Protein AF-R7SVZ1-F1 (afdb_monomer_lite)

pLDDT: mean 86.91, std 13.5, range [43.06, 98.81]

Structure (mmCIF, N/CA/C/O backbone):
data_AF-R7SVZ1-F1
#
_entry.id   AF-R7SVZ1-F1
#
loop_
_atom_site.group_PDB
_atom_site.id
_atom_site.type_symbol
_atom_site.label_atom_id
_atom_site.label_alt_id
_atom_site.label_comp_id
_atom_site.label_asym_id
_atom_site.label_entity_id
_atom_site.label_seq_id
_atom_site.pdbx_PDB_ins_code
_atom_site.Cartn_x
_atom_site.Cartn_y
_atom_site.Cartn_z
_atom_site.occupancy
_atom_site.B_iso_or_equiv
_atom_site.auth_seq_id
_atom_site.auth_comp_id
_atom_site.auth_asym_id
_atom_site.auth_atom_id
_atom_site.pdbx_PDB_model_num
ATOM 1 N N . VAL A 1 1 ? -20.308 15.550 9.840 1.00 50.22 1 VAL A N 1
ATOM 2 C CA . VAL A 1 1 ? -19.268 16.291 9.085 1.00 50.22 1 VAL A CA 1
ATOM 3 C C . VAL A 1 1 ? -18.177 16.689 10.065 1.00 50.22 1 VAL A C 1
ATOM 5 O O . VAL A 1 1 ? -18.469 17.420 11.000 1.00 50.22 1 VAL A O 1
ATOM 8 N N . PHE A 1 2 ? -16.966 16.148 9.921 1.00 55.50 2 PHE A N 1
ATOM 9 C CA . PHE A 1 2 ? -15.823 16.486 10.778 1.00 55.50 2 PHE A CA 1
ATOM 10 C C . PHE A 1 2 ? -15.119 17.732 10.222 1.00 55.50 2 PHE A C 1
ATOM 12 O O . PHE A 1 2 ? -14.753 17.750 9.048 1.00 55.50 2 PHE A O 1
ATOM 19 N N . CYS A 1 3 ? -14.945 18.773 11.042 1.00 63.19 3 CYS A N 1
ATOM 20 C CA . CYS A 1 3 ? -14.200 19.978 10.673 1.00 63.19 3 CYS A CA 1
ATOM 21 C C . CYS A 1 3 ? -13.030 20.181 11.651 1.00 63.19 3 CYS A C 1
ATOM 23 O O . CYS A 1 3 ? -13.268 20.622 12.776 1.00 63.19 3 CYS A O 1
ATOM 25 N N . PRO A 1 4 ? -11.774 19.927 11.237 1.00 58.62 4 PRO A N 1
ATOM 26 C CA . PRO A 1 4 ? -10.609 20.036 12.119 1.00 58.62 4 PRO A CA 1
ATOM 27 C C . PRO A 1 4 ? -10.432 21.421 12.759 1.00 58.62 4 PRO A C 1
ATOM 29 O O . PRO A 1 4 ? -9.907 21.531 13.858 1.00 58.62 4 PRO A O 1
ATOM 32 N N . ARG A 1 5 ? -10.886 22.488 12.084 1.00 57.91 5 ARG A N 1
ATOM 33 C CA . ARG A 1 5 ? -10.781 23.877 12.569 1.00 57.91 5 ARG A CA 1
ATOM 34 C C . ARG A 1 5 ? -11.714 24.206 13.730 1.00 57.91 5 ARG A C 1
ATOM 36 O O . ARG A 1 5 ? -11.444 25.150 14.458 1.00 57.91 5 ARG A O 1
ATOM 43 N N . HIS A 1 6 ? -12.808 23.463 13.863 1.00 57.25 6 HIS A N 1
ATOM 44 C CA . HIS A 1 6 ? -13.852 23.721 14.854 1.00 57.25 6 HIS A CA 1
ATOM 45 C C . HIS A 1 6 ? -13.991 22.567 15.843 1.00 57.25 6 HIS A C 1
ATOM 47 O O . HIS A 1 6 ? -14.956 22.550 16.597 1.00 57.25 6 HIS A O 1
ATOM 53 N N . PHE A 1 7 ? -13.077 21.592 15.818 1.00 54.09 7 PHE A N 1
ATOM 54 C CA . PHE A 1 7 ? -13.132 20.439 16.704 1.00 54.09 7 PHE A CA 1
ATOM 55 C C . PHE A 1 7 ? -12.613 20.849 18.089 1.00 54.09 7 PHE A C 1
ATOM 57 O O . PHE A 1 7 ? -11.413 21.101 18.229 1.00 54.09 7 PHE A O 1
ATOM 64 N N . PRO A 1 8 ? -13.471 20.952 19.119 1.00 51.59 8 PRO A N 1
ATOM 65 C CA . PRO A 1 8 ? -12.999 21.174 20.475 1.00 51.59 8 PRO A CA 1
ATOM 66 C C . PRO A 1 8 ? -12.216 19.935 20.907 1.00 51.59 8 PRO A C 1
ATOM 68 O O . PRO A 1 8 ? -12.667 18.812 20.680 1.00 51.59 8 PRO A O 1
ATOM 71 N N . ALA A 1 9 ? -11.083 20.118 21.586 1.00 49.00 9 ALA A N 1
ATOM 72 C CA . ALA A 1 9 ? -10.321 19.007 22.166 1.00 49.00 9 ALA A CA 1
ATOM 73 C C . ALA A 1 9 ? -11.158 18.134 23.135 1.00 49.00 9 ALA A C 1
ATOM 75 O O . ALA A 1 9 ? -10.771 17.014 23.444 1.00 49.00 9 ALA A O 1
ATOM 76 N N . THR A 1 10 ? -12.312 18.637 23.583 1.00 46.38 10 THR A N 1
ATOM 77 C CA . THR A 1 10 ? -13.240 18.033 24.547 1.00 46.38 10 THR A CA 1
ATOM 78 C C . THR A 1 10 ? -14.506 17.410 23.949 1.00 46.38 10 THR A C 1
ATOM 80 O O . THR A 1 10 ? -15.294 16.838 24.697 1.00 46.38 10 THR A O 1
ATOM 83 N N . ALA A 1 11 ? -14.760 17.494 22.639 1.00 52.97 11 ALA A N 1
ATOM 84 C CA . ALA A 1 11 ? -16.052 17.063 22.094 1.00 52.97 11 ALA A CA 1
ATOM 85 C C . ALA A 1 11 ? -16.027 15.643 21.526 1.00 52.97 11 ALA A C 1
ATOM 87 O O . ALA A 1 11 ? -16.103 15.480 20.315 1.00 52.97 11 ALA A O 1
ATOM 88 N N . LEU A 1 12 ? -15.994 14.637 22.400 1.00 54.16 12 LEU A N 1
ATOM 89 C CA . LEU A 1 12 ? -16.644 13.341 22.176 1.00 54.16 12 LEU A CA 1
ATOM 90 C C . LEU A 1 12 ? -17.012 12.757 23.550 1.00 54.16 12 LEU A C 1
ATOM 92 O O . LEU A 1 12 ? -16.179 12.135 24.196 1.00 54.16 12 LEU A O 1
ATOM 96 N N . LEU A 1 13 ? -18.251 12.981 24.002 1.00 50.78 13 LEU A N 1
ATOM 97 C CA . LEU A 1 13 ? -18.872 12.197 25.076 1.00 50.78 13 LEU A CA 1
ATOM 98 C C . LEU A 1 13 ? -19.511 10.955 24.430 1.00 50.78 13 LEU A C 1
ATOM 100 O O . LEU A 1 13 ? -20.475 11.120 23.674 1.00 50.78 13 LEU A O 1
ATOM 104 N N . PRO A 1 14 ? -19.005 9.731 24.661 1.00 51.75 14 PRO A N 1
ATOM 105 C CA . PRO A 1 14 ? -19.528 8.535 24.025 1.00 51.75 14 PRO A CA 1
ATOM 106 C C . PRO A 1 14 ? -20.333 7.713 25.036 1.00 51.75 14 PRO A C 1
ATOM 108 O O . PRO A 1 14 ? -19.795 6.799 25.644 1.00 51.75 14 PRO A O 1
ATOM 111 N N . GLU A 1 15 ? -21.623 8.008 25.209 1.00 52.97 15 GLU A N 1
ATOM 112 C CA . GLU A 1 15 ? -22.508 7.100 25.970 1.00 52.97 15 GLU A CA 1
ATOM 113 C C . GLU A 1 15 ? -23.778 6.665 25.221 1.00 52.97 15 GLU A C 1
ATOM 115 O O . GLU A 1 15 ? -24.458 5.754 25.674 1.00 52.97 15 GLU A O 1
ATOM 120 N N . MET A 1 16 ? -24.093 7.221 24.042 1.00 51.56 16 MET A N 1
ATOM 121 C CA . MET A 1 16 ? -25.395 6.972 23.383 1.00 51.56 16 MET A CA 1
ATOM 122 C C . MET A 1 16 ? -25.338 6.664 21.878 1.00 51.56 16 MET A C 1
ATOM 124 O O . MET A 1 16 ? -26.381 6.579 21.232 1.00 51.56 16 MET A O 1
ATOM 128 N N . LEU A 1 17 ? -24.150 6.500 21.287 1.00 58.22 17 LEU A N 1
ATOM 129 C CA . LEU A 1 17 ? -24.011 6.229 19.852 1.00 58.22 17 LEU A CA 1
ATOM 130 C C . LEU A 1 17 ? -23.450 4.825 19.602 1.00 58.22 17 LEU A C 1
ATOM 132 O O . LEU A 1 17 ? -22.557 4.394 20.336 1.00 58.22 17 LEU A O 1
ATOM 136 N N . PRO A 1 18 ? -23.928 4.111 18.561 1.00 70.06 18 PRO A N 1
ATOM 137 C CA . PRO A 1 18 ? -23.301 2.868 18.143 1.00 70.06 18 PRO A CA 1
ATOM 138 C C . PRO A 1 18 ? -21.823 3.120 17.799 1.00 70.06 18 PRO A C 1
ATOM 140 O O . PRO A 1 18 ? -21.483 4.195 17.292 1.00 70.06 18 PRO A O 1
ATOM 143 N N . PRO A 1 19 ? -20.938 2.145 18.067 1.00 82.75 19 PRO A N 1
ATOM 144 C CA . PRO A 1 19 ? -19.506 2.312 17.872 1.00 82.75 19 PRO A CA 1
ATOM 145 C C . PRO A 1 19 ? -19.191 2.641 16.409 1.00 82.75 19 PRO A C 1
ATOM 147 O O . PRO A 1 19 ? -19.683 1.982 15.491 1.00 82.75 19 PRO A O 1
ATOM 150 N N . LEU A 1 20 ? -18.369 3.667 16.180 1.00 88.81 20 LEU A N 1
ATOM 151 C CA . LEU A 1 20 ? -18.029 4.112 14.832 1.00 88.81 20 LEU A CA 1
ATOM 152 C C . LEU A 1 20 ? -17.119 3.082 14.147 1.00 88.81 20 LEU A C 1
ATOM 154 O O . LEU A 1 20 ? -15.960 2.916 14.515 1.00 88.81 20 LEU A O 1
ATOM 158 N N . THR A 1 21 ? -17.628 2.419 13.111 1.00 93.31 21 THR A N 1
ATOM 159 C CA . THR A 1 21 ? -16.897 1.360 12.392 1.00 93.31 21 THR A CA 1
ATOM 160 C C . THR A 1 21 ? -16.148 1.853 11.156 1.00 93.31 21 THR A C 1
ATOM 162 O O . THR A 1 21 ? -15.271 1.151 10.655 1.00 93.31 21 THR A O 1
ATOM 165 N N . SER A 1 22 ? -16.442 3.058 10.664 1.00 94.50 22 SER A N 1
ATOM 166 C CA . SER A 1 22 ? -15.789 3.632 9.486 1.00 94.50 22 SER A CA 1
ATOM 167 C C . SER A 1 22 ? -15.480 5.110 9.673 1.00 94.50 22 SER A C 1
ATOM 169 O O . SER A 1 22 ? -16.327 5.883 10.122 1.00 94.50 22 SER A O 1
ATOM 171 N N . PHE A 1 23 ? -14.270 5.510 9.294 1.00 93.81 23 PHE A N 1
ATOM 172 C CA . PHE A 1 23 ? -13.821 6.892 9.327 1.00 93.81 23 PHE A CA 1
ATOM 173 C C . PHE A 1 23 ? -12.980 7.178 8.088 1.00 93.81 23 PHE A C 1
ATOM 175 O O . PHE A 1 23 ? -11.944 6.558 7.849 1.00 93.81 23 PHE A O 1
ATOM 182 N N . SER A 1 24 ? -13.434 8.141 7.290 1.00 93.25 24 SER A N 1
ATOM 183 C CA . SER A 1 24 ? -12.733 8.591 6.093 1.00 93.25 24 SER A CA 1
ATOM 184 C C . SER A 1 24 ? -12.540 10.091 6.161 1.00 93.25 24 SER A C 1
ATOM 186 O O . SER A 1 24 ? -13.495 10.863 6.077 1.00 93.25 24 SER A O 1
ATOM 188 N N . TYR A 1 25 ? -11.284 10.493 6.242 1.00 90.88 25 TYR A N 1
ATOM 189 C CA . TYR A 1 25 ? -10.865 11.869 6.106 1.00 90.88 25 TYR A CA 1
ATOM 190 C C . TYR A 1 25 ? -10.004 11.974 4.849 1.00 90.88 25 TYR A C 1
ATOM 192 O O . TYR A 1 25 ? -9.020 11.258 4.688 1.00 90.88 25 TYR A O 1
ATOM 200 N N . ARG A 1 26 ? -10.418 12.818 3.903 1.00 85.31 26 ARG A N 1
ATOM 201 C CA . ARG A 1 26 ? -9.745 12.978 2.611 1.00 85.31 26 ARG A CA 1
ATOM 202 C C . ARG A 1 26 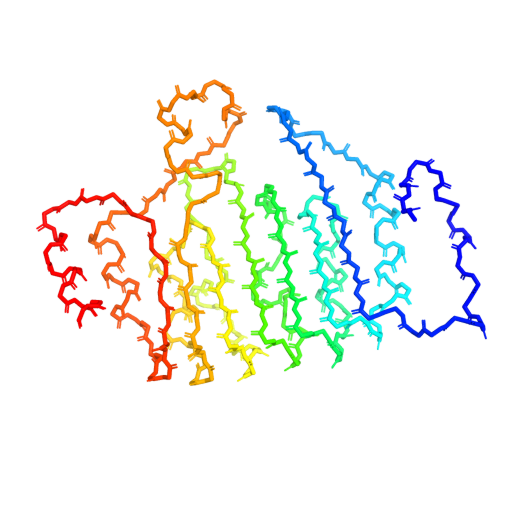? -9.440 14.446 2.401 1.00 85.31 26 ARG A C 1
ATOM 204 O O . ARG A 1 26 ? -10.334 15.285 2.475 1.00 85.31 26 ARG A O 1
ATOM 211 N N . LEU A 1 27 ? -8.180 14.739 2.116 1.00 75.81 27 LEU A N 1
ATOM 212 C CA . LEU A 1 27 ? -7.754 16.059 1.687 1.00 75.81 27 LEU A CA 1
ATOM 213 C C . LEU A 1 27 ? -7.633 16.056 0.170 1.00 75.81 27 LEU A C 1
ATOM 215 O O . LEU A 1 27 ? -6.831 15.317 -0.395 1.00 75.81 27 LEU A O 1
ATOM 219 N N . PHE A 1 28 ? -8.395 16.922 -0.486 1.00 61.06 28 PHE A N 1
ATOM 220 C CA . PHE A 1 28 ? -8.149 17.259 -1.881 1.00 61.06 28 PHE A CA 1
ATOM 221 C C . PHE A 1 28 ? -6.990 18.255 -1.927 1.00 61.06 28 PHE A C 1
ATOM 223 O O . PHE A 1 28 ? -7.193 19.468 -1.897 1.00 61.06 28 PHE A O 1
ATOM 230 N N . THR A 1 29 ? -5.750 17.769 -1.935 1.00 53.53 29 THR A N 1
ATOM 231 C CA . THR A 1 29 ? -4.603 18.659 -2.127 1.00 53.53 29 THR A CA 1
ATOM 232 C C . THR A 1 29 ? -4.373 18.863 -3.621 1.00 53.53 29 THR A C 1
ATOM 234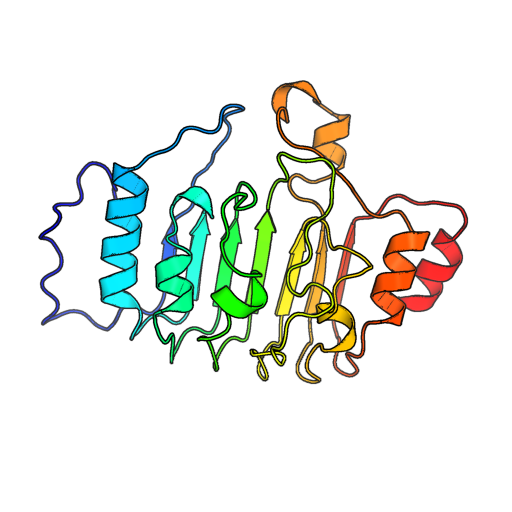 O O . THR A 1 29 ? -3.573 18.167 -4.229 1.00 53.53 29 THR A O 1
ATOM 237 N N . THR A 1 30 ? -5.036 19.857 -4.212 1.00 43.06 30 THR A N 1
ATOM 238 C CA . THR A 1 30 ? -4.687 20.411 -5.540 1.00 43.06 30 THR A CA 1
ATOM 239 C C . THR A 1 30 ? -3.437 21.299 -5.496 1.00 43.06 30 THR A C 1
ATOM 241 O O . THR A 1 30 ? -3.173 22.062 -6.419 1.00 43.06 30 THR A O 1
ATOM 244 N N . ARG A 1 31 ? -2.699 21.297 -4.378 1.00 51.12 31 ARG A N 1
ATOM 245 C CA . ARG A 1 31 ? -1.711 22.329 -4.065 1.00 51.12 31 ARG A CA 1
ATOM 246 C C . ARG A 1 31 ? -0.302 21.765 -4.105 1.00 51.12 31 ARG A C 1
ATOM 248 O O . ARG A 1 31 ? 0.025 20.854 -3.351 1.00 51.12 31 ARG A O 1
ATOM 255 N N . SER A 1 32 ? 0.532 22.419 -4.904 1.00 44.69 32 SER A N 1
ATOM 256 C CA . SER A 1 32 ? 1.948 22.124 -5.156 1.00 44.69 32 SER A CA 1
ATOM 257 C C . SER A 1 32 ? 2.851 22.271 -3.924 1.00 44.69 32 SER A C 1
ATOM 259 O O . SER A 1 32 ? 4.025 21.936 -3.981 1.00 44.69 32 SER A O 1
ATOM 261 N N . HIS A 1 33 ? 2.340 22.794 -2.800 1.00 50.50 33 HIS A N 1
ATOM 262 C CA . HIS A 1 33 ? 3.151 23.064 -1.614 1.00 50.50 33 HIS A CA 1
ATOM 263 C C . HIS A 1 33 ? 2.726 22.231 -0.398 1.00 50.50 33 HIS A C 1
ATOM 265 O O . HIS A 1 33 ? 1.574 22.321 0.045 1.00 50.50 33 HIS A O 1
ATOM 271 N N . PRO A 1 34 ? 3.661 21.476 0.203 1.00 53.44 34 PRO A N 1
ATOM 272 C CA . PRO A 1 34 ? 3.417 20.701 1.406 1.00 53.44 34 PRO A CA 1
ATOM 273 C C . PRO A 1 34 ? 3.257 21.631 2.619 1.00 53.44 34 PRO A C 1
ATOM 275 O O . PRO A 1 34 ? 4.226 21.939 3.301 1.00 53.44 34 PRO A O 1
ATOM 278 N N . ARG A 1 35 ? 2.035 22.080 2.924 1.00 60.91 35 ARG A N 1
ATOM 279 C CA . ARG A 1 35 ? 1.769 22.733 4.215 1.00 60.91 35 ARG A CA 1
ATOM 280 C C . ARG A 1 35 ? 1.619 21.678 5.308 1.00 60.91 35 ARG A C 1
ATOM 282 O O . ARG A 1 35 ? 0.929 20.678 5.121 1.00 60.91 35 ARG A O 1
ATOM 289 N N . SER A 1 36 ? 2.281 21.914 6.436 1.00 62.84 36 SER A N 1
ATOM 290 C CA . SER A 1 36 ? 2.008 21.211 7.687 1.00 62.84 36 SER A CA 1
ATOM 291 C C . SER A 1 36 ? 0.786 21.856 8.338 1.00 62.84 36 SER A C 1
ATOM 293 O O . SER A 1 36 ? 0.722 23.083 8.441 1.00 62.84 36 SER A O 1
ATOM 295 N N . TYR A 1 37 ? -0.181 21.047 8.768 1.00 74.44 37 TYR A N 1
ATOM 296 C CA . TYR A 1 37 ? -1.361 21.506 9.500 1.00 74.44 37 TYR A CA 1
ATOM 297 C C . TYR A 1 37 ? -1.383 20.850 10.888 1.00 74.44 37 TYR A C 1
ATOM 299 O O . TYR A 1 37 ? -2.081 19.856 11.086 1.00 74.44 37 TYR A O 1
ATOM 307 N N . PRO A 1 38 ? -0.625 21.377 11.869 1.00 78.06 38 PRO A N 1
ATOM 308 C CA . PRO A 1 38 ? -0.523 20.762 13.192 1.00 78.06 38 PRO A CA 1
ATOM 309 C C . PRO A 1 38 ? -1.880 20.602 13.882 1.00 78.06 38 PRO A C 1
ATOM 311 O O . PRO A 1 38 ? -2.178 19.530 14.391 1.00 78.06 38 PRO A O 1
ATOM 314 N N . ALA A 1 39 ? -2.740 21.626 13.824 1.00 80.25 39 ALA A N 1
ATOM 315 C CA . ALA A 1 39 ? -4.086 21.568 14.400 1.00 80.25 39 ALA A CA 1
ATOM 316 C C . ALA A 1 39 ? -4.950 20.467 13.765 1.00 80.25 39 ALA A C 1
ATOM 318 O O . ALA A 1 39 ? -5.707 19.787 14.451 1.00 80.25 39 ALA A O 1
ATOM 319 N N . GLU A 1 40 ? -4.804 20.259 12.456 1.00 83.69 40 GLU A N 1
ATOM 320 C CA . GLU A 1 40 ? -5.510 19.203 11.742 1.00 83.69 40 GLU A CA 1
ATOM 321 C C . GLU A 1 40 ? -5.024 17.821 12.170 1.00 83.69 40 GLU A C 1
ATOM 323 O O . GLU A 1 40 ? -5.837 16.967 12.511 1.00 83.69 40 GLU A O 1
ATOM 328 N N . ARG A 1 41 ? -3.702 17.620 12.206 1.00 83.81 41 ARG A N 1
ATOM 329 C CA . ARG A 1 41 ? -3.096 16.374 12.677 1.00 83.81 41 ARG A CA 1
ATOM 330 C C . ARG A 1 41 ? -3.507 16.070 14.116 1.00 83.81 41 ARG A C 1
ATOM 332 O O . ARG A 1 41 ? -3.871 14.935 14.401 1.00 83.81 41 ARG A O 1
ATOM 339 N N . SER A 1 42 ? -3.509 17.065 15.002 1.00 84.56 42 SER A N 1
ATOM 340 C CA . SER A 1 42 ? -3.967 16.905 16.387 1.00 84.56 42 SER A CA 1
ATOM 341 C C . SER A 1 42 ? -5.443 16.512 16.461 1.00 84.56 42 SER A C 1
ATOM 343 O O . SER A 1 42 ? -5.781 15.575 17.179 1.00 84.56 42 SER A O 1
ATOM 345 N N . ALA A 1 43 ? -6.316 17.166 15.690 1.00 85.50 43 ALA A N 1
ATOM 346 C CA . ALA A 1 43 ? -7.743 16.849 15.669 1.00 85.50 43 ALA A CA 1
ATOM 347 C C . ALA A 1 43 ? -8.014 15.440 15.116 1.00 85.50 43 ALA A C 1
ATOM 349 O O . ALA A 1 43 ? -8.767 14.674 15.716 1.00 85.50 43 ALA A O 1
ATOM 350 N N . VAL A 1 44 ? -7.376 15.071 13.998 1.00 87.88 44 VAL A N 1
ATOM 351 C CA . VAL A 1 44 ? -7.486 13.724 13.414 1.00 87.88 44 VAL A CA 1
ATOM 352 C C . VAL A 1 44 ? -6.949 12.681 14.388 1.00 87.88 44 VAL A C 1
ATOM 354 O O . VAL A 1 44 ? -7.616 11.681 14.626 1.00 87.88 44 VAL A O 1
ATOM 357 N N . SER A 1 45 ? -5.792 12.928 15.006 1.00 87.50 45 SER A N 1
ATOM 358 C CA . SER A 1 45 ? -5.209 12.026 16.000 1.00 87.50 45 SER A CA 1
ATOM 359 C C . SER A 1 45 ? -6.123 11.839 17.213 1.00 87.50 45 SER A C 1
ATOM 361 O O . SER A 1 45 ? -6.263 10.716 17.683 1.00 87.50 45 SER A O 1
ATOM 363 N N . ALA A 1 46 ? -6.770 12.899 17.706 1.00 86.81 46 ALA A N 1
ATOM 364 C CA . ALA A 1 46 ? -7.712 12.802 18.819 1.00 86.81 46 ALA A CA 1
ATOM 365 C C . ALA A 1 46 ? -8.942 11.957 18.454 1.00 86.81 46 ALA A C 1
ATOM 367 O O . ALA A 1 46 ? -9.329 11.068 19.208 1.00 86.81 46 ALA A O 1
ATOM 368 N N . VAL A 1 47 ? -9.530 12.180 17.273 1.00 88.88 47 VAL A N 1
ATOM 369 C CA . VAL A 1 47 ? -10.662 11.371 16.794 1.00 88.88 47 VAL A CA 1
ATOM 370 C C . VAL A 1 47 ? -10.263 9.910 16.642 1.00 88.88 47 VAL A C 1
ATOM 372 O O . VAL A 1 47 ? -10.939 9.036 17.174 1.00 88.88 47 VAL A O 1
ATOM 375 N N . VAL A 1 48 ? -9.153 9.650 15.953 1.00 90.44 48 VAL A N 1
ATOM 376 C CA . VAL A 1 48 ? -8.648 8.298 15.701 1.00 90.44 48 VAL A CA 1
ATOM 377 C C . VAL A 1 48 ? -8.337 7.572 17.013 1.00 90.44 48 VAL A C 1
ATOM 379 O O . VAL A 1 48 ? -8.738 6.422 17.180 1.00 90.44 48 VAL A O 1
ATOM 382 N N . GLY A 1 49 ? -7.721 8.264 17.975 1.00 89.25 49 GLY A N 1
ATOM 383 C CA . GLY A 1 49 ? -7.454 7.733 19.310 1.00 89.25 49 GLY A CA 1
ATOM 384 C C . GLY A 1 49 ? -8.722 7.333 20.069 1.00 89.25 49 GLY A C 1
ATOM 385 O O . GLY A 1 49 ? -8.711 6.326 20.764 1.00 89.25 49 GLY A O 1
ATOM 386 N N . ASN A 1 50 ? -9.841 8.036 19.884 1.00 88.31 50 ASN A N 1
ATOM 387 C CA . ASN A 1 50 ? -11.106 7.696 20.547 1.00 88.31 50 ASN A CA 1
ATOM 388 C C . ASN A 1 50 ? -11.860 6.528 19.890 1.00 88.31 50 ASN A C 1
ATOM 390 O O . ASN A 1 50 ? -12.687 5.895 20.539 1.00 88.31 50 ASN A O 1
ATOM 394 N N . ILE A 1 51 ? -11.600 6.237 18.611 1.00 90.25 51 ILE A N 1
ATOM 395 C CA . ILE A 1 51 ? -12.371 5.241 17.842 1.00 90.25 51 ILE A CA 1
ATOM 396 C C . ILE A 1 51 ? -11.594 3.957 17.524 1.00 90.25 51 ILE A C 1
ATOM 398 O O . ILE A 1 51 ? -12.201 3.002 17.032 1.00 90.25 51 ILE A O 1
ATOM 402 N N . HIS A 1 52 ? -10.288 3.902 17.817 1.00 92.06 52 HIS A N 1
ATOM 403 C CA . HIS A 1 52 ? -9.388 2.800 17.440 1.00 92.06 52 HIS A CA 1
ATOM 404 C C . HIS A 1 52 ? -9.895 1.398 17.838 1.00 92.06 52 HIS A C 1
ATOM 406 O O . HIS A 1 52 ? -9.740 0.457 17.066 1.00 92.06 52 HIS A O 1
ATOM 412 N N . GLY A 1 53 ? -10.560 1.255 18.993 1.00 91.38 53 GLY A N 1
ATOM 413 C CA . GLY A 1 53 ? -11.087 -0.034 19.468 1.00 91.38 53 GLY A CA 1
ATOM 414 C C . GLY A 1 53 ? -12.340 -0.531 18.730 1.00 91.38 53 GLY A C 1
ATOM 415 O O . GLY A 1 53 ? -12.722 -1.694 18.845 1.00 91.38 53 GLY A O 1
ATOM 416 N N . SER A 1 54 ? -12.999 0.333 17.957 1.00 93.12 54 SER A N 1
ATOM 417 C CA . SER A 1 54 ? -14.232 0.000 17.225 1.00 93.12 54 SER A CA 1
ATOM 418 C C . SER A 1 54 ? -14.107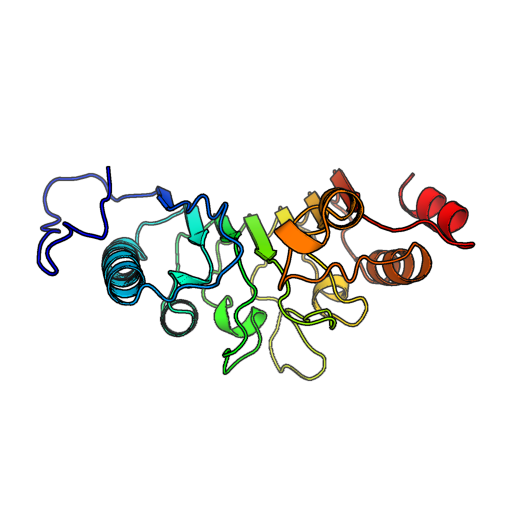 0.057 15.709 1.00 93.12 54 SER A C 1
ATOM 420 O O . SER A 1 54 ? -14.920 -0.547 15.002 1.00 93.12 54 SER A O 1
ATOM 422 N N . ILE A 1 55 ? -13.099 0.771 15.217 1.00 95.69 55 ILE A N 1
ATOM 423 C CA . ILE A 1 55 ? -12.947 1.068 13.804 1.00 95.69 55 ILE A CA 1
ATOM 424 C C . ILE A 1 55 ? -12.594 -0.188 13.003 1.00 95.69 55 ILE A C 1
ATOM 426 O O . ILE A 1 55 ? -11.731 -0.977 13.380 1.00 95.69 55 ILE A O 1
ATOM 430 N N . GLN A 1 56 ? -13.262 -0.355 11.867 1.00 97.81 56 GLN A N 1
ATOM 431 C CA . GLN A 1 56 ? -13.008 -1.427 10.906 1.00 97.81 56 GLN A CA 1
ATOM 432 C C . GLN A 1 56 ? -12.429 -0.896 9.597 1.00 97.81 56 GLN A C 1
ATOM 434 O O . GLN A 1 56 ? -11.654 -1.590 8.945 1.00 97.81 56 GLN A O 1
ATOM 439 N N . MET A 1 57 ? -12.780 0.332 9.212 1.00 98.19 57 MET A N 1
ATOM 440 C CA . MET A 1 57 ? -12.316 0.961 7.979 1.00 98.19 57 MET A CA 1
ATOM 441 C C . MET A 1 57 ? -11.777 2.358 8.263 1.00 98.19 57 MET A C 1
ATOM 443 O O . MET A 1 57 ? -12.486 3.207 8.804 1.00 98.19 57 MET A O 1
ATOM 447 N N . LEU A 1 58 ? -10.531 2.603 7.869 1.00 97.19 58 LEU A N 1
ATOM 448 C CA . LEU A 1 58 ? -9.847 3.863 8.108 1.00 97.19 58 LEU A CA 1
ATOM 449 C C . LEU A 1 58 ? -9.214 4.382 6.818 1.00 97.19 58 LEU A C 1
ATOM 451 O O . LEU A 1 58 ? -8.376 3.721 6.213 1.00 97.19 58 LEU A O 1
ATOM 455 N N . THR A 1 59 ? -9.608 5.580 6.391 1.00 96.50 59 THR A N 1
ATOM 456 C CA . THR A 1 59 ? -8.988 6.295 5.266 1.00 96.50 59 THR A CA 1
ATOM 457 C C . THR A 1 59 ? -8.472 7.637 5.747 1.00 96.50 59 THR A C 1
ATOM 459 O O . THR A 1 59 ? -9.266 8.461 6.199 1.00 96.50 59 THR A O 1
ATOM 462 N N . LEU A 1 60 ? -7.164 7.862 5.641 1.00 94.00 60 LEU A N 1
ATOM 463 C CA . LEU A 1 60 ? -6.510 9.077 6.123 1.00 94.00 60 LEU A CA 1
ATOM 464 C C . LEU A 1 60 ? -5.419 9.550 5.147 1.00 94.00 60 LEU A C 1
ATOM 466 O O . LEU A 1 60 ? -4.748 8.726 4.524 1.00 94.00 60 LEU A O 1
ATOM 470 N N . PRO A 1 61 ? -5.153 10.861 5.049 1.00 90.75 61 PRO A N 1
ATOM 471 C CA . PRO A 1 61 ? -3.941 11.366 4.426 1.00 90.75 61 PRO A CA 1
ATOM 472 C C . PRO A 1 61 ? -2.759 11.148 5.380 1.00 90.75 61 PRO A C 1
ATOM 474 O O . PRO A 1 61 ? -2.838 11.501 6.557 1.00 90.75 61 PRO A O 1
ATOM 477 N N . SER A 1 62 ? -1.634 10.647 4.878 1.00 88.44 62 SER A N 1
ATOM 478 C CA . SER A 1 62 ? -0.400 10.364 5.627 1.00 88.44 62 SER A CA 1
ATOM 479 C C . SER A 1 62 ? 0.112 11.545 6.458 1.00 88.44 62 SER A C 1
ATOM 481 O O . SER A 1 62 ? 0.670 11.366 7.535 1.00 88.44 62 SER A O 1
ATOM 483 N N . LYS A 1 63 ? -0.090 12.780 5.992 1.00 84.31 63 LYS A N 1
ATOM 484 C CA . LYS A 1 63 ? 0.356 13.987 6.705 1.00 84.31 63 LYS A CA 1
ATOM 485 C C . LYS A 1 63 ? -0.488 14.329 7.927 1.00 84.31 63 LYS A C 1
ATOM 487 O O . LYS A 1 63 ? -0.009 15.039 8.811 1.00 84.31 63 LYS A O 1
ATOM 492 N N . SER A 1 64 ? -1.716 13.828 7.978 1.00 84.44 64 SER A N 1
ATOM 493 C CA . SER A 1 64 ? -2.656 14.087 9.068 1.00 84.44 64 SER A CA 1
ATOM 494 C C . SER A 1 64 ? -2.632 12.974 10.118 1.00 84.44 64 SER A C 1
ATOM 496 O O . SER A 1 64 ? -3.353 13.073 11.107 1.00 84.44 64 SER A O 1
ATOM 498 N N . VAL A 1 65 ? -1.809 11.930 9.936 1.00 86.19 65 VAL A N 1
ATOM 499 C CA . VAL A 1 65 ? -1.711 10.808 10.878 1.00 86.19 65 VAL A CA 1
ATOM 500 C C . VAL A 1 65 ? -0.491 10.890 11.782 1.00 86.19 65 VAL A C 1
ATOM 502 O O . VAL A 1 65 ? 0.542 11.465 11.437 1.00 86.19 65 VAL A O 1
ATOM 505 N N . SER A 1 66 ? -0.603 10.254 12.947 1.00 88.88 66 SER A N 1
ATOM 506 C CA . SER A 1 66 ? 0.541 9.977 13.806 1.00 88.88 66 SER A CA 1
ATOM 507 C C . SER A 1 66 ? 0.984 8.526 13.650 1.00 88.88 66 SER A C 1
ATOM 509 O O . SER A 1 66 ? 0.374 7.626 14.216 1.00 88.88 66 SER A O 1
ATOM 511 N N . PHE A 1 67 ? 2.066 8.284 12.911 1.00 90.62 67 PHE A N 1
ATOM 512 C CA . PHE A 1 67 ? 2.616 6.933 12.733 1.00 90.62 67 PHE A CA 1
ATOM 513 C C . PHE A 1 67 ? 3.090 6.299 14.052 1.00 90.62 67 PHE A C 1
ATOM 515 O O . PHE A 1 67 ? 3.025 5.086 14.211 1.00 90.62 67 PHE A O 1
ATOM 522 N N . THR A 1 68 ? 3.463 7.105 15.049 1.00 90.12 68 THR A N 1
ATOM 523 C CA . THR A 1 68 ? 3.760 6.601 16.398 1.00 90.12 68 THR A CA 1
ATOM 524 C C . THR A 1 68 ? 2.539 5.965 17.062 1.00 90.12 68 THR A C 1
ATOM 526 O O . THR A 1 68 ? 2.674 4.913 17.674 1.00 90.12 68 THR A O 1
ATOM 529 N N . MET A 1 69 ? 1.345 6.546 16.879 1.00 90.25 69 MET A N 1
ATOM 530 C CA . MET A 1 69 ? 0.082 5.987 17.377 1.00 90.25 69 MET A CA 1
ATOM 531 C C . MET A 1 69 ? -0.248 4.673 16.674 1.00 90.25 69 MET A C 1
ATOM 533 O O . MET A 1 69 ? -0.683 3.731 17.326 1.00 90.25 69 MET A O 1
ATOM 537 N N . PHE A 1 70 ? -0.026 4.598 15.360 1.00 92.62 70 PHE A N 1
ATOM 538 C CA . PHE A 1 70 ? -0.240 3.372 14.591 1.00 92.62 70 PHE A CA 1
ATOM 539 C C . PHE A 1 70 ? 0.596 2.204 15.121 1.00 92.62 70 PHE A C 1
ATOM 541 O O . PHE A 1 70 ? 0.061 1.113 15.289 1.00 92.62 70 PHE A O 1
ATOM 548 N N . HIS A 1 71 ? 1.855 2.473 15.468 1.00 92.94 71 HIS A N 1
ATOM 549 C CA . HIS A 1 71 ? 2.755 1.492 16.063 1.00 92.94 71 HIS A CA 1
ATOM 550 C C . HIS A 1 71 ? 2.342 1.102 17.493 1.00 92.94 71 HIS A C 1
ATOM 552 O O . HIS A 1 71 ? 2.297 -0.079 17.829 1.00 92.94 71 HIS A O 1
ATOM 558 N N . SER A 1 72 ? 2.032 2.087 18.345 1.00 92.75 72 SER A N 1
ATOM 559 C CA . SER A 1 72 ? 1.808 1.878 19.784 1.00 92.75 72 SER A CA 1
ATOM 560 C C . SER A 1 72 ? 0.400 1.412 20.161 1.00 92.75 72 SER A C 1
ATOM 562 O O . SER A 1 72 ? 0.156 1.126 21.330 1.00 92.75 72 SER A O 1
ATOM 564 N N . THR A 1 73 ? -0.540 1.402 19.217 1.00 94.06 73 THR A N 1
ATOM 565 C CA . THR A 1 73 ? -1.958 1.108 19.470 1.00 94.06 73 THR A CA 1
ATOM 566 C C . THR A 1 73 ? -2.334 -0.203 18.804 1.00 94.06 73 THR A C 1
ATOM 568 O O . THR A 1 73 ? -1.967 -0.438 17.655 1.00 94.06 73 THR A O 1
ATOM 571 N N . VAL A 1 74 ? -3.093 -1.045 19.503 1.00 94.19 74 VAL A N 1
ATOM 572 C CA . VAL A 1 74 ? -3.638 -2.280 18.932 1.00 94.19 74 VAL A CA 1
ATOM 573 C C . VAL A 1 74 ? -4.953 -1.975 18.220 1.00 94.19 74 VAL A C 1
ATOM 575 O O . VAL A 1 74 ? -5.865 -1.383 18.794 1.00 94.19 74 VAL A O 1
ATOM 578 N N . TRP A 1 75 ? -5.058 -2.397 16.964 1.00 95.69 75 TRP A N 1
ATOM 579 C CA . TRP A 1 75 ? -6.218 -2.171 16.105 1.00 95.69 75 TRP A CA 1
ATOM 580 C C . TRP A 1 75 ? -6.982 -3.477 15.892 1.00 95.69 75 TRP A C 1
ATOM 582 O O . TRP A 1 75 ? -6.997 -4.041 14.798 1.00 95.69 75 TRP A O 1
ATOM 592 N N . GLU A 1 76 ? -7.620 -3.972 16.951 1.00 92.44 76 GLU A N 1
ATOM 593 C CA . GLU A 1 76 ? -8.213 -5.319 16.989 1.00 92.44 76 GLU A CA 1
ATOM 594 C C . GLU A 1 76 ? -9.256 -5.585 15.900 1.00 92.44 76 GLU A C 1
ATOM 596 O O . GLU A 1 76 ? -9.473 -6.728 15.513 1.00 92.44 76 GLU A O 1
ATOM 601 N N . ARG A 1 77 ? -9.933 -4.538 15.419 1.00 96.50 77 ARG A N 1
ATOM 602 C CA . ARG A 1 77 ? -11.051 -4.658 14.475 1.00 96.50 77 ARG A CA 1
ATOM 603 C C . ARG A 1 77 ? -10.759 -4.066 13.105 1.00 96.50 77 ARG A C 1
ATOM 605 O O . ARG A 1 77 ? -11.615 -4.172 12.228 1.00 96.50 77 ARG A O 1
ATOM 612 N N . LEU A 1 78 ? -9.590 -3.452 12.909 1.00 98.06 78 LEU A N 1
ATOM 613 C CA . LEU A 1 78 ? -9.281 -2.746 11.671 1.00 98.06 78 LEU A CA 1
ATOM 614 C C . LEU A 1 78 ? -9.063 -3.750 10.536 1.00 98.06 78 LEU A C 1
ATOM 616 O O . LEU A 1 78 ? -8.088 -4.494 10.522 1.00 98.06 78 LEU A O 1
ATOM 620 N N . ARG A 1 79 ? -9.985 -3.739 9.572 1.00 98.44 79 ARG A N 1
ATOM 621 C CA . ARG A 1 79 ? -9.987 -4.606 8.388 1.00 98.44 79 ARG A CA 1
ATOM 622 C C . ARG A 1 79 ? -9.487 -3.902 7.139 1.00 98.44 79 ARG A C 1
ATOM 624 O O . ARG A 1 79 ? -8.956 -4.560 6.255 1.00 98.44 79 ARG A O 1
ATOM 631 N N . SER A 1 80 ? -9.662 -2.588 7.044 1.00 98.69 80 SER A N 1
ATOM 632 C CA . SER A 1 80 ? -9.252 -1.809 5.877 1.00 98.69 80 SER A CA 1
ATOM 633 C C . SER A 1 80 ? -8.521 -0.549 6.295 1.00 98.69 80 SER A C 1
ATOM 635 O O . SER A 1 80 ? -9.100 0.309 6.962 1.00 98.69 80 SER A O 1
ATOM 637 N N . LEU A 1 81 ? -7.286 -0.399 5.827 1.00 98.38 81 LEU A N 1
ATOM 638 C CA . LEU A 1 81 ? -6.492 0.809 5.993 1.00 98.38 81 LEU A CA 1
ATOM 639 C C . LEU A 1 81 ? -6.140 1.402 4.631 1.00 98.38 81 LEU A C 1
ATOM 641 O O . LEU A 1 81 ? -5.611 0.732 3.747 1.00 98.38 81 LEU A O 1
ATOM 645 N N . THR A 1 82 ? -6.406 2.693 4.475 1.00 97.75 82 THR A N 1
ATOM 646 C CA . THR A 1 82 ? -6.012 3.475 3.309 1.00 97.75 82 THR A CA 1
ATOM 647 C C . THR A 1 82 ? -5.252 4.710 3.762 1.00 97.75 82 THR A C 1
ATOM 649 O O . THR A 1 82 ? -5.815 5.577 4.431 1.00 97.75 82 THR A O 1
ATOM 652 N N . LEU A 1 83 ? -3.983 4.797 3.374 1.00 95.19 83 LEU A N 1
ATOM 653 C CA . LEU A 1 83 ? -3.135 5.960 3.592 1.00 95.19 83 LEU A CA 1
ATOM 654 C C . LEU A 1 83 ? -2.772 6.579 2.242 1.00 95.19 83 LEU A C 1
ATOM 656 O O . LEU A 1 83 ? -2.239 5.900 1.364 1.00 95.19 83 LEU A O 1
ATOM 660 N N . THR A 1 84 ? -3.070 7.868 2.077 1.00 92.56 84 THR A N 1
ATOM 661 C CA . THR A 1 84 ? -2.821 8.600 0.824 1.00 92.56 84 THR A CA 1
ATOM 662 C C . THR A 1 84 ? -2.011 9.875 1.034 1.00 92.56 84 THR A C 1
ATOM 664 O O . THR A 1 84 ? -1.844 10.333 2.160 1.00 92.56 84 THR A O 1
ATOM 667 N N . GLY A 1 85 ? -1.523 10.499 -0.037 1.00 88.06 85 GLY A N 1
ATOM 668 C CA . GLY A 1 85 ? -0.832 11.794 0.036 1.00 88.06 85 GLY A CA 1
ATOM 669 C C . GLY A 1 85 ? 0.683 11.644 -0.053 1.00 88.06 85 GLY A C 1
ATOM 670 O O . GLY A 1 85 ? 1.155 10.758 -0.735 1.00 88.06 85 GLY A O 1
ATOM 671 N N . GLY A 1 86 ? 1.476 12.514 0.571 1.00 87.06 86 GLY A N 1
ATOM 672 C CA . GLY A 1 86 ? 2.944 12.428 0.462 1.00 87.06 86 GLY A CA 1
ATOM 673 C C . GLY A 1 86 ? 3.541 11.291 1.300 1.00 87.06 86 GLY A C 1
ATOM 674 O O . GLY A 1 86 ? 3.042 11.018 2.389 1.00 87.06 86 GLY A O 1
ATOM 675 N N . TYR A 1 87 ? 4.624 10.664 0.850 1.00 87.56 87 TYR A N 1
ATOM 676 C CA . TYR A 1 87 ? 5.321 9.648 1.643 1.00 87.56 87 TYR A CA 1
ATOM 677 C C . TYR A 1 87 ? 5.843 10.228 2.971 1.00 87.56 87 TYR A C 1
ATOM 679 O O . TYR A 1 87 ? 6.363 11.352 2.982 1.00 87.56 87 TYR A O 1
ATOM 687 N N . PRO A 1 88 ? 5.703 9.506 4.097 1.00 84.94 88 PRO A N 1
ATOM 688 C CA . PRO A 1 88 ? 6.226 9.945 5.386 1.00 84.94 88 PRO A CA 1
ATOM 689 C C . PRO A 1 88 ? 7.756 9.805 5.439 1.00 84.94 88 PRO A C 1
ATOM 691 O O . PRO A 1 88 ? 8.288 8.714 5.592 1.00 84.94 88 PRO A O 1
ATOM 694 N N . ILE A 1 89 ? 8.469 10.925 5.317 1.00 76.00 89 ILE A N 1
ATOM 695 C CA . ILE A 1 89 ? 9.944 10.965 5.286 1.00 76.00 89 ILE A CA 1
ATOM 696 C C . ILE A 1 89 ? 10.614 10.786 6.659 1.00 76.00 89 ILE A C 1
ATOM 698 O O . ILE A 1 89 ? 11.762 10.366 6.714 1.00 76.00 89 ILE A O 1
ATOM 702 N N . ASP A 1 90 ? 9.892 11.032 7.756 1.00 75.12 90 ASP A N 1
ATOM 703 C CA . ASP A 1 90 ? 10.449 11.054 9.120 1.00 75.12 90 ASP A CA 1
ATOM 704 C C . ASP A 1 90 ? 10.028 9.831 9.957 1.00 75.12 90 ASP A C 1
ATOM 706 O O . ASP A 1 90 ? 9.706 9.945 11.144 1.00 75.12 90 ASP A O 1
ATOM 710 N N . LEU A 1 91 ? 9.947 8.648 9.341 1.00 84.69 91 LEU A N 1
ATOM 711 C CA . LEU A 1 91 ? 9.636 7.421 10.075 1.00 84.69 91 LEU A CA 1
ATOM 712 C C . LEU A 1 91 ? 10.868 6.900 10.818 1.00 84.69 91 LEU A C 1
ATOM 714 O O . LEU A 1 91 ? 11.913 6.663 10.222 1.00 84.69 91 LEU A O 1
ATOM 718 N N . SER A 1 92 ? 10.717 6.650 12.119 1.00 86.69 92 SER A N 1
ATOM 719 C CA . SER A 1 92 ? 11.753 6.020 12.946 1.00 86.69 92 SER A CA 1
ATOM 720 C C . SER A 1 92 ? 11.866 4.507 12.737 1.00 86.69 92 SER A C 1
ATOM 722 O O . SER A 1 92 ? 12.856 3.905 13.144 1.00 86.69 92 SER A O 1
ATOM 724 N N . LEU A 1 93 ? 10.849 3.886 12.135 1.00 91.38 93 LEU A N 1
ATOM 725 C CA . LEU A 1 93 ? 10.753 2.450 11.887 1.00 91.38 93 LEU A CA 1
ATOM 726 C C . LEU A 1 93 ? 10.229 2.197 10.467 1.00 91.38 93 LEU A C 1
ATOM 728 O O . LEU A 1 93 ? 9.456 3.012 9.957 1.00 91.38 93 LEU A O 1
ATOM 732 N N . PRO A 1 94 ? 10.569 1.052 9.847 1.00 93.38 94 PRO A N 1
ATOM 733 C CA . PRO A 1 94 ? 9.941 0.628 8.601 1.00 93.38 94 PRO A CA 1
ATOM 734 C C . PRO A 1 94 ? 8.412 0.598 8.699 1.00 93.38 94 PRO A C 1
ATOM 736 O O . PRO A 1 94 ? 7.857 0.252 9.747 1.00 93.38 94 PRO A O 1
ATOM 739 N N . LEU A 1 95 ? 7.725 0.910 7.595 1.00 94.06 95 LEU A N 1
ATOM 740 C CA . LEU A 1 95 ? 6.259 0.962 7.558 1.00 94.06 95 LEU A CA 1
ATOM 741 C C . LEU A 1 95 ? 5.614 -0.354 7.999 1.00 94.06 95 LEU A C 1
ATOM 743 O O . LEU A 1 95 ? 4.602 -0.317 8.696 1.00 94.06 95 LEU A O 1
ATOM 747 N N . ILE A 1 96 ? 6.206 -1.503 7.659 1.00 95.44 96 ILE A N 1
ATOM 748 C CA . ILE A 1 96 ? 5.697 -2.800 8.114 1.00 95.44 96 ILE A CA 1
ATOM 749 C C . ILE A 1 96 ? 5.627 -2.899 9.645 1.00 95.44 96 ILE A C 1
ATOM 751 O O . ILE A 1 96 ? 4.627 -3.374 10.174 1.00 95.44 96 ILE A O 1
ATOM 755 N N . CYS A 1 97 ? 6.633 -2.390 10.364 1.00 95.25 97 CYS A N 1
ATOM 756 C CA . CYS A 1 97 ? 6.654 -2.403 11.826 1.00 95.25 97 CYS A CA 1
ATOM 757 C C . CYS A 1 97 ? 5.593 -1.454 12.383 1.00 95.25 97 CYS A C 1
ATOM 759 O O . CYS A 1 97 ? 4.868 -1.796 13.311 1.00 95.25 97 CYS A O 1
ATOM 761 N N . VAL A 1 98 ? 5.470 -0.267 11.784 1.00 94.38 98 VAL A N 1
ATOM 762 C CA . VAL A 1 98 ? 4.483 0.738 12.196 1.00 94.38 98 VAL A CA 1
ATOM 763 C C . VAL A 1 98 ? 3.049 0.225 12.066 1.00 94.38 98 VAL A C 1
ATOM 765 O O . VAL A 1 98 ? 2.184 0.585 12.859 1.00 94.38 98 VAL A O 1
ATOM 768 N N . LEU A 1 99 ? 2.795 -0.614 11.068 1.00 95.19 99 LEU A N 1
ATOM 769 C CA . LEU A 1 99 ? 1.472 -1.132 10.739 1.00 95.19 99 LEU A CA 1
ATOM 770 C C 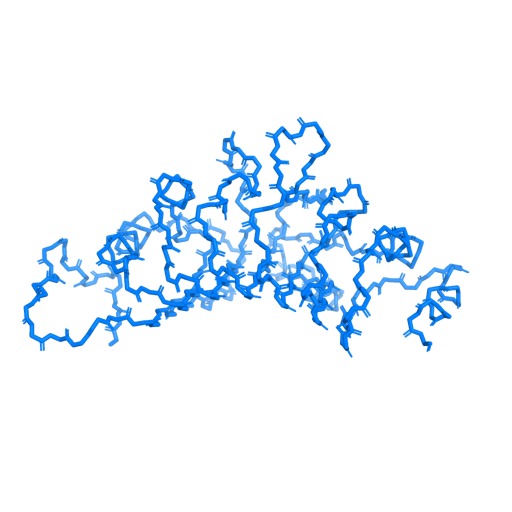. LEU A 1 99 ? 1.252 -2.572 11.243 1.00 95.19 99 LEU A C 1
ATOM 772 O O . LEU A 1 99 ? 0.272 -3.211 10.859 1.00 95.19 99 LEU A O 1
ATOM 776 N N . ALA A 1 100 ? 2.145 -3.091 12.093 1.00 95.12 100 ALA A N 1
ATOM 777 C CA . ALA A 1 100 ? 2.103 -4.481 12.544 1.00 95.12 100 ALA A CA 1
ATOM 778 C C . ALA A 1 100 ? 0.946 -4.785 13.510 1.00 95.12 100 ALA A C 1
ATOM 780 O O . ALA A 1 100 ? 0.454 -5.910 13.555 1.00 95.12 100 ALA A O 1
ATOM 781 N N . SER A 1 101 ? 0.465 -3.785 14.251 1.00 94.88 101 SER A N 1
ATOM 782 C CA . SER A 1 101 ? -0.549 -3.938 15.305 1.00 94.88 101 SER A CA 1
ATOM 783 C C . SER A 1 101 ? -1.993 -4.062 14.772 1.00 94.88 101 SER A C 1
ATOM 785 O O . SER A 1 101 ? -2.926 -3.534 15.378 1.00 94.88 101 SER A O 1
ATOM 787 N N . MET A 1 102 ? -2.190 -4.730 13.626 1.00 96.69 102 MET A N 1
ATOM 788 C CA . MET A 1 102 ? -3.464 -4.835 12.888 1.00 96.69 102 MET A CA 1
ATOM 789 C C . MET A 1 102 ? -3.744 -6.281 12.429 1.00 96.69 102 MET A C 1
ATOM 791 O O . MET A 1 102 ? -3.682 -6.580 11.234 1.00 96.69 102 MET A O 1
ATOM 795 N N . PRO A 1 103 ? -4.054 -7.208 13.351 1.00 94.50 103 PRO A N 1
ATOM 796 C CA . PRO A 1 103 ? -4.151 -8.638 13.030 1.00 94.50 103 PRO A CA 1
ATOM 797 C C . PRO A 1 103 ? -5.333 -8.995 12.109 1.00 94.50 103 PRO A C 1
ATOM 799 O O . PRO A 1 103 ? -5.280 -9.989 11.385 1.00 94.50 103 PRO A O 1
ATOM 802 N N . GLU A 1 104 ? -6.397 -8.186 12.111 1.00 97.38 104 GLU A N 1
ATOM 803 C CA . GLU A 1 104 ? -7.595 -8.393 11.283 1.00 97.38 104 GLU A CA 1
ATOM 804 C C . GLU A 1 104 ? -7.531 -7.694 9.917 1.00 97.38 104 GLU A C 1
ATOM 806 O O . GLU A 1 104 ? -8.539 -7.662 9.204 1.00 97.38 104 GLU A O 1
ATOM 811 N N . LEU A 1 105 ? -6.373 -7.136 9.538 1.00 98.38 105 LEU A N 1
ATOM 812 C CA . LEU A 1 105 ? -6.240 -6.363 8.309 1.00 98.38 105 LEU A CA 1
ATOM 813 C C . LEU A 1 105 ? -6.433 -7.250 7.070 1.00 98.38 105 LEU A C 1
ATOM 815 O O . LEU A 1 105 ? -5.681 -8.193 6.829 1.00 98.38 105 LEU A O 1
ATOM 819 N N . CYS A 1 106 ? -7.440 -6.906 6.269 1.00 98.44 106 CYS A N 1
ATOM 820 C CA . CYS A 1 106 ? -7.775 -7.553 5.003 1.00 98.44 106 CYS A CA 1
ATOM 821 C C . CYS A 1 106 ? -7.398 -6.687 3.798 1.00 98.44 106 CYS A C 1
ATOM 823 O O . CYS A 1 106 ? -7.006 -7.213 2.762 1.00 98.44 106 CYS A O 1
ATOM 825 N N . VAL A 1 107 ? -7.496 -5.364 3.925 1.00 98.81 107 VAL A N 1
ATOM 826 C CA . VAL A 1 107 ? -7.251 -4.418 2.834 1.00 98.81 107 VAL A CA 1
ATOM 827 C C . VAL A 1 107 ? -6.214 -3.392 3.263 1.00 98.81 107 VAL A C 1
ATOM 829 O O . VAL A 1 107 ? -6.425 -2.657 4.230 1.00 98.81 107 VAL A O 1
ATOM 832 N N . LEU A 1 108 ? -5.117 -3.308 2.514 1.00 98.62 108 LEU A N 1
ATOM 833 C CA . LEU A 1 108 ? -4.071 -2.313 2.715 1.00 98.62 108 LEU A CA 1
ATOM 834 C C . LEU A 1 108 ? -3.833 -1.521 1.430 1.00 98.62 108 LEU A C 1
ATOM 836 O O . LEU A 1 108 ? -3.422 -2.064 0.406 1.00 98.62 108 LEU A O 1
ATOM 840 N N . ILE A 1 109 ? -4.072 -0.214 1.496 1.00 98.12 109 ILE A N 1
ATOM 841 C CA . ILE A 1 109 ? -3.874 0.715 0.383 1.00 98.12 109 ILE A CA 1
ATOM 842 C C . ILE A 1 109 ? -2.896 1.800 0.828 1.00 98.12 109 ILE A C 1
ATOM 844 O O . ILE A 1 109 ? -3.238 2.657 1.643 1.00 98.12 109 ILE A O 1
ATOM 848 N N . LEU A 1 110 ? -1.683 1.769 0.283 1.00 96.69 110 LEU A N 1
ATOM 849 C CA . LEU A 1 110 ? -0.617 2.736 0.529 1.00 96.69 110 LEU A CA 1
ATOM 850 C C . LEU A 1 110 ? -0.299 3.456 -0.782 1.00 96.69 110 LEU A C 1
ATOM 852 O O . LEU A 1 110 ? 0.409 2.941 -1.645 1.00 96.69 110 LEU A O 1
ATOM 856 N N . VAL A 1 111 ? -0.881 4.641 -0.945 1.00 94.19 111 VAL A N 1
ATOM 857 C CA . VAL A 1 111 ? -0.854 5.402 -2.199 1.00 94.19 111 VAL A CA 1
ATOM 858 C C . VAL A 1 111 ? -0.204 6.755 -1.927 1.00 94.19 111 VAL A C 1
ATOM 860 O O . VAL A 1 111 ? -0.861 7.747 -1.604 1.00 94.19 111 VAL A O 1
ATOM 863 N N . PHE A 1 112 ? 1.122 6.759 -2.002 1.00 91.50 112 PHE A N 1
ATOM 864 C CA . PHE A 1 112 ? 1.987 7.869 -1.655 1.00 91.50 112 PHE A CA 1
ATOM 865 C C . PHE A 1 112 ? 2.649 8.533 -2.864 1.00 91.50 112 PHE A C 1
ATOM 867 O O . PHE A 1 112 ? 3.284 7.881 -3.687 1.00 91.50 112 PHE A O 1
ATOM 874 N N . ALA A 1 113 ? 2.591 9.861 -2.902 1.00 89.56 113 ALA A N 1
ATOM 875 C CA . ALA A 1 113 ? 3.452 10.687 -3.730 1.00 89.56 113 ALA A CA 1
ATOM 876 C C . ALA A 1 113 ? 4.846 10.793 -3.109 1.00 89.56 113 ALA A C 1
ATOM 878 O O . ALA A 1 113 ? 4.989 11.096 -1.919 1.00 89.56 113 ALA A O 1
ATOM 879 N N . LEU A 1 114 ? 5.883 10.559 -3.912 1.00 87.69 114 LEU A N 1
ATOM 880 C CA . LEU A 1 114 ? 7.266 10.572 -3.444 1.00 87.69 114 LEU A CA 1
ATOM 881 C C . LEU A 1 114 ? 7.887 11.961 -3.642 1.00 87.69 114 LEU A C 1
ATOM 883 O O . LEU A 1 114 ? 7.975 12.419 -4.779 1.00 87.69 114 LEU A O 1
ATOM 887 N N . PRO A 1 115 ? 8.342 12.645 -2.574 1.00 78.88 115 PRO A N 1
ATOM 888 C CA . PRO A 1 115 ? 9.114 13.888 -2.698 1.00 78.88 115 PRO A CA 1
ATOM 889 C C . PRO A 1 115 ? 10.578 13.630 -3.088 1.00 78.88 115 PRO A C 1
ATOM 891 O O . PRO A 1 115 ? 11.357 14.560 -3.254 1.00 78.88 115 PRO A O 1
ATOM 894 N N . ILE A 1 116 ? 10.966 12.359 -3.186 1.00 76.31 116 ILE A N 1
ATOM 895 C CA . ILE A 1 116 ? 12.314 11.883 -3.486 1.00 76.31 116 ILE A CA 1
ATOM 896 C C . ILE A 1 116 ? 12.266 10.952 -4.694 1.00 76.31 116 ILE A C 1
ATOM 898 O O . ILE A 1 116 ? 11.235 10.353 -4.991 1.00 76.31 116 ILE A O 1
ATOM 902 N N . ARG A 1 117 ? 13.386 10.833 -5.408 1.00 77.94 117 ARG A N 1
ATOM 903 C CA . ARG A 1 117 ? 13.467 9.978 -6.603 1.00 77.94 117 ARG A CA 1
ATOM 904 C C . ARG A 1 117 ? 13.550 8.488 -6.280 1.00 77.94 117 ARG A C 1
ATOM 906 O O . ARG A 1 117 ? 13.275 7.676 -7.153 1.00 77.94 117 ARG A O 1
ATOM 913 N N . ASN A 1 118 ? 13.918 8.131 -5.054 1.00 83.12 118 ASN A N 1
ATOM 914 C CA . ASN A 1 118 ? 14.094 6.738 -4.671 1.00 83.12 118 ASN A CA 1
ATOM 915 C C . ASN A 1 118 ? 12.767 6.140 -4.211 1.00 83.12 118 ASN A C 1
ATOM 917 O O . ASN A 1 118 ? 12.068 6.726 -3.379 1.00 83.12 118 ASN A O 1
ATOM 921 N N . ARG A 1 119 ? 12.465 4.946 -4.722 1.00 87.94 119 ARG A N 1
ATOM 922 C CA . ARG A 1 119 ? 11.373 4.097 -4.238 1.00 87.94 119 ARG A CA 1
ATOM 923 C C . ARG A 1 119 ? 11.623 3.757 -2.768 1.00 87.94 119 ARG A C 1
ATOM 925 O O . ARG A 1 119 ? 12.760 3.823 -2.297 1.00 87.94 119 ARG A O 1
ATOM 932 N N . GLN A 1 120 ? 10.557 3.485 -2.027 1.00 87.69 120 GLN A N 1
ATOM 933 C CA . GLN A 1 120 ? 10.633 3.250 -0.589 1.00 87.69 120 GLN A CA 1
ATOM 934 C C . GLN A 1 120 ? 10.063 1.876 -0.269 1.00 87.69 120 GLN A C 1
ATOM 936 O O . GLN A 1 120 ? 8.883 1.625 -0.502 1.00 87.69 120 GLN A O 1
ATOM 941 N N . SER A 1 121 ? 10.914 1.014 0.282 1.00 91.94 121 SER A N 1
ATOM 942 C CA . SER A 1 121 ? 10.510 -0.286 0.802 1.00 91.94 121 SER A CA 1
ATOM 943 C C . SER A 1 121 ? 9.609 -0.124 2.032 1.00 91.94 121 SER A C 1
ATOM 945 O O . SER A 1 121 ? 9.943 0.584 2.985 1.00 91.94 121 SER A O 1
ATOM 947 N N . ILE A 1 122 ? 8.496 -0.847 2.047 1.00 94.06 122 ILE A N 1
ATOM 948 C CA . ILE A 1 122 ? 7.638 -1.045 3.217 1.00 94.06 122 ILE A CA 1
ATOM 949 C C . ILE A 1 122 ? 8.304 -2.024 4.177 1.00 94.06 122 ILE A C 1
ATOM 951 O O . ILE A 1 122 ? 8.309 -1.781 5.388 1.00 94.06 122 ILE A O 1
ATOM 955 N N . TRP A 1 123 ? 8.883 -3.098 3.629 1.00 95.50 123 TRP A N 1
ATOM 956 C CA . TRP A 1 123 ? 9.619 -4.123 4.355 1.00 95.50 123 TRP A CA 1
ATOM 957 C C . TRP A 1 123 ? 11.058 -4.244 3.817 1.00 95.50 123 TRP A C 1
ATOM 959 O O . TRP A 1 123 ? 11.386 -5.139 3.033 1.00 95.50 123 TRP A O 1
ATOM 969 N N . PRO A 1 124 ? 11.967 -3.358 4.263 1.00 93.62 124 PRO A N 1
ATOM 970 C CA . PRO A 1 124 ? 13.355 -3.380 3.823 1.00 93.62 124 PRO A CA 1
ATOM 971 C C . PRO A 1 124 ? 14.080 -4.651 4.287 1.00 93.62 124 PRO A C 1
ATOM 973 O O . PRO A 1 124 ? 13.727 -5.271 5.299 1.00 93.62 124 PRO A O 1
ATOM 976 N N . ARG A 1 125 ? 15.136 -5.025 3.557 1.00 91.00 125 ARG A N 1
ATOM 977 C CA . ARG A 1 125 ? 16.033 -6.135 3.919 1.00 91.00 125 ARG A CA 1
ATOM 978 C C . ARG A 1 125 ? 16.642 -5.919 5.306 1.00 91.00 125 ARG A C 1
ATOM 980 O O . ARG A 1 125 ? 17.092 -4.824 5.624 1.00 91.00 125 ARG A O 1
ATOM 987 N N . GLY A 1 126 ? 16.653 -6.969 6.127 1.00 87.69 126 GLY A N 1
ATOM 988 C CA . GLY A 1 126 ? 17.206 -6.932 7.488 1.00 87.69 126 GLY A CA 1
ATOM 989 C C . GLY A 1 126 ? 16.242 -6.453 8.580 1.00 87.69 126 GLY A C 1
ATOM 990 O O . GLY A 1 126 ? 16.604 -6.496 9.754 1.00 87.69 126 GLY A O 1
ATOM 991 N N . ALA A 1 127 ? 15.011 -6.046 8.246 1.00 88.81 127 ALA A N 1
ATOM 992 C CA . ALA A 1 127 ? 13.988 -5.807 9.262 1.00 88.81 127 ALA A CA 1
ATOM 993 C C . ALA A 1 127 ? 13.562 -7.140 9.906 1.00 88.81 127 ALA A C 1
ATOM 995 O O . ALA A 1 127 ? 12.997 -8.004 9.234 1.00 88.81 127 ALA A O 1
ATOM 996 N N . ALA A 1 128 ? 13.829 -7.293 11.206 1.00 85.88 128 ALA A N 1
ATOM 997 C CA . ALA A 1 128 ? 13.523 -8.488 11.996 1.00 85.88 128 ALA A CA 1
ATOM 998 C C . ALA A 1 128 ? 12.038 -8.540 12.404 1.00 85.88 128 ALA A C 1
ATOM 1000 O O . ALA A 1 128 ? 11.690 -8.456 13.579 1.00 85.88 128 ALA A O 1
ATOM 1001 N N . VAL A 1 129 ? 11.156 -8.632 11.412 1.00 88.50 129 VAL A N 1
ATOM 1002 C CA . VAL A 1 129 ? 9.702 -8.717 11.582 1.00 88.50 129 VAL A CA 1
ATOM 1003 C C . VAL A 1 129 ? 9.153 -9.772 10.628 1.00 88.50 129 VAL A C 1
ATOM 1005 O O . VAL A 1 129 ? 9.717 -9.987 9.561 1.00 88.50 129 VAL A O 1
ATOM 1008 N N . THR A 1 130 ? 8.076 -10.450 11.008 1.00 91.00 130 THR A N 1
ATOM 1009 C CA . THR A 1 130 ? 7.318 -11.339 10.115 1.00 91.00 130 THR A CA 1
ATOM 1010 C C . THR A 1 130 ? 6.160 -10.577 9.484 1.00 91.00 130 THR A C 1
ATOM 1012 O O . THR A 1 130 ? 5.728 -9.570 10.044 1.00 91.00 130 THR A O 1
ATOM 1015 N N . LEU A 1 131 ? 5.595 -11.066 8.373 1.00 92.38 131 LEU A N 1
ATOM 1016 C CA . LEU A 1 131 ? 4.417 -10.419 7.794 1.00 92.38 131 LEU A CA 1
ATOM 1017 C C . LEU A 1 131 ? 3.275 -10.375 8.834 1.00 92.38 131 LEU A C 1
ATOM 1019 O O . LEU A 1 131 ? 2.822 -11.435 9.271 1.00 92.38 131 LEU A O 1
ATOM 1023 N N . PRO A 1 132 ? 2.781 -9.186 9.222 1.00 94.38 132 PRO A N 1
ATOM 1024 C CA . PRO A 1 132 ? 1.831 -9.068 10.327 1.00 94.38 132 PRO A CA 1
ATOM 1025 C C . PRO A 1 132 ? 0.361 -9.233 9.907 1.00 94.38 132 PRO A C 1
ATOM 1027 O O . PRO A 1 132 ? -0.516 -9.253 10.766 1.00 94.38 132 PRO A O 1
ATOM 1030 N N . TRP A 1 133 ? 0.072 -9.353 8.605 1.00 95.81 133 TRP A N 1
ATOM 1031 C CA . TRP A 1 133 ? -1.292 -9.338 8.059 1.00 95.81 133 TRP A CA 1
ATOM 1032 C C . TRP A 1 133 ? -1.681 -10.691 7.430 1.00 95.81 133 TRP A C 1
ATOM 1034 O O . TRP A 1 133 ? -1.787 -10.800 6.208 1.00 95.81 133 TRP A O 1
ATOM 1044 N N . PRO A 1 134 ? -1.924 -11.754 8.220 1.00 95.25 134 PRO A N 1
ATOM 1045 C CA . PRO A 1 134 ? -2.227 -13.088 7.683 1.00 95.25 134 PRO A CA 1
ATOM 1046 C C . PRO A 1 134 ? -3.555 -13.152 6.904 1.00 95.25 134 PRO A C 1
ATOM 1048 O O . PRO A 1 134 ? -3.771 -14.051 6.088 1.00 95.25 134 PRO A O 1
ATOM 1051 N N . LYS A 1 135 ? -4.462 -12.198 7.147 1.00 97.31 135 LYS A N 1
ATOM 1052 C CA . LYS A 1 135 ? -5.793 -12.111 6.527 1.00 97.31 135 LYS A CA 1
ATOM 1053 C C . LYS A 1 135 ? -5.846 -11.166 5.323 1.00 97.31 135 LYS A C 1
ATOM 1055 O O . LYS A 1 135 ? -6.944 -10.899 4.837 1.00 97.31 135 LYS A O 1
ATOM 1060 N N . LEU A 1 136 ? -4.703 -10.654 4.861 1.00 98.19 136 LEU A N 1
ATOM 1061 C CA . LEU A 1 136 ? -4.652 -9.676 3.780 1.00 98.19 136 LEU A CA 1
ATOM 1062 C C . LEU A 1 136 ? -5.161 -10.284 2.466 1.00 98.19 136 LEU A C 1
ATOM 1064 O O . LEU A 1 136 ? -4.554 -11.196 1.917 1.00 98.19 136 LEU A O 1
ATOM 1068 N N . THR A 1 137 ? -6.261 -9.750 1.947 1.00 98.44 137 THR A N 1
ATOM 1069 C CA . THR A 1 137 ? -6.852 -10.124 0.658 1.00 98.44 137 THR A CA 1
ATOM 1070 C C . THR A 1 137 ? -6.521 -9.119 -0.440 1.00 98.44 137 THR A C 1
ATOM 1072 O O . THR A 1 137 ? -6.481 -9.490 -1.614 1.00 98.44 137 THR A O 1
ATOM 1075 N N . ASP A 1 138 ? -6.258 -7.863 -0.072 1.00 98.69 138 ASP A N 1
ATOM 1076 C CA . ASP A 1 138 ? -6.049 -6.756 -1.000 1.00 98.69 138 ASP A CA 1
ATOM 1077 C C . ASP A 1 138 ? -4.831 -5.933 -0.606 1.00 98.69 138 ASP A C 1
ATOM 1079 O O . ASP A 1 138 ? -4.764 -5.387 0.499 1.00 98.69 138 ASP A O 1
ATOM 1083 N N . LEU A 1 139 ? -3.916 -5.761 -1.555 1.00 98.38 139 LEU A N 1
ATOM 1084 C CA . LEU A 1 139 ? -2.765 -4.887 -1.405 1.00 98.38 139 LEU A CA 1
ATOM 1085 C C . LEU A 1 139 ? -2.686 -3.915 -2.581 1.00 98.38 139 LEU A C 1
ATOM 1087 O O . LEU A 1 139 ? -2.685 -4.316 -3.742 1.00 98.38 139 LEU A O 1
ATOM 1091 N N . THR A 1 140 ? -2.611 -2.621 -2.284 1.00 98.31 140 THR A N 1
ATOM 1092 C CA . THR A 1 140 ? -2.348 -1.572 -3.275 1.00 98.31 140 THR A CA 1
ATOM 1093 C C . THR A 1 140 ? -1.163 -0.736 -2.834 1.00 98.31 140 THR A C 1
ATOM 1095 O O . THR A 1 140 ? -1.230 -0.105 -1.780 1.00 98.31 140 THR A O 1
ATOM 1098 N N . LEU A 1 141 ? -0.116 -0.695 -3.654 1.00 97.00 141 LEU A N 1
ATOM 1099 C CA . LEU A 1 141 ? 1.109 0.056 -3.403 1.00 97.00 141 LEU A CA 1
ATOM 1100 C C . LEU A 1 141 ? 1.395 1.011 -4.559 1.00 97.00 141 LEU A C 1
ATOM 1102 O O . LEU A 1 141 ? 1.346 0.619 -5.725 1.00 97.00 141 LEU A O 1
ATOM 1106 N N . SER A 1 142 ? 1.731 2.257 -4.238 1.00 94.69 142 SER A N 1
ATOM 1107 C CA . SER A 1 142 ? 2.321 3.187 -5.201 1.00 94.69 142 SER A CA 1
ATOM 1108 C C . SER A 1 142 ? 3.847 3.105 -5.196 1.00 94.69 142 SER A C 1
ATOM 1110 O O . SER A 1 142 ? 4.438 3.131 -4.117 1.00 94.69 142 SER A O 1
ATOM 1112 N N . PHE A 1 143 ? 4.472 3.129 -6.374 1.00 94.00 143 PHE A N 1
ATOM 1113 C CA . PHE A 1 143 ? 5.930 3.090 -6.556 1.00 94.00 143 PHE A CA 1
ATOM 1114 C C . PHE A 1 143 ? 6.604 1.938 -5.791 1.00 94.00 143 PHE A C 1
ATOM 1116 O O . PHE A 1 143 ? 7.476 2.191 -4.952 1.00 94.00 143 PHE A O 1
ATOM 1123 N N . PRO A 1 144 ? 6.186 0.683 -6.049 1.00 94.75 144 PRO A N 1
ATOM 1124 C CA . PRO A 1 144 ? 6.768 -0.482 -5.391 1.00 94.75 144 PRO A CA 1
ATOM 1125 C C . PRO A 1 144 ? 8.275 -0.555 -5.638 1.00 94.75 144 PRO A C 1
ATOM 1127 O O . PRO A 1 144 ? 8.746 -0.222 -6.722 1.00 94.75 144 PRO A O 1
ATOM 1130 N N . ASP A 1 145 ? 9.022 -0.999 -4.636 1.00 94.56 145 ASP A N 1
ATOM 1131 C CA . ASP A 1 145 ? 10.460 -1.229 -4.737 1.00 94.56 145 ASP A CA 1
ATOM 1132 C C . ASP A 1 145 ? 10.730 -2.713 -5.050 1.00 94.56 145 ASP A C 1
ATOM 1134 O O . ASP A 1 145 ? 10.337 -3.558 -4.247 1.00 94.56 145 ASP A O 1
ATOM 1138 N N . PRO A 1 146 ? 11.396 -3.072 -6.166 1.00 95.06 146 PRO A N 1
ATOM 1139 C CA . PRO A 1 146 ? 11.684 -4.472 -6.498 1.00 95.06 146 PRO A CA 1
ATOM 1140 C C . PRO A 1 146 ? 12.476 -5.225 -5.424 1.00 95.06 146 PRO A C 1
ATOM 1142 O O . PRO A 1 146 ? 12.395 -6.447 -5.326 1.00 95.06 146 PRO A O 1
ATOM 1145 N N . GLY A 1 147 ? 13.232 -4.502 -4.591 1.00 94.50 147 GLY A N 1
ATOM 1146 C CA . GLY A 1 147 ? 13.990 -5.074 -3.479 1.00 94.50 147 GLY A CA 1
ATOM 1147 C C . GLY A 1 147 ? 13.186 -5.348 -2.201 1.00 94.50 147 GLY A C 1
ATOM 1148 O O . GLY A 1 147 ? 13.767 -5.896 -1.256 1.00 94.50 147 GLY A O 1
ATOM 1149 N N . ASP A 1 148 ? 11.907 -4.963 -2.151 1.00 95.81 148 ASP A N 1
ATOM 1150 C CA . ASP A 1 148 ? 11.058 -5.040 -0.960 1.00 95.81 148 ASP A CA 1
ATOM 1151 C C . ASP A 1 148 ? 10.715 -6.495 -0.606 1.00 95.81 148 ASP A C 1
ATOM 1153 O O . ASP A 1 148 ? 10.222 -7.269 -1.431 1.00 95.81 148 ASP A O 1
ATOM 1157 N N . GLN A 1 149 ? 10.948 -6.877 0.651 1.00 95.62 149 GLN A N 1
ATOM 1158 C CA . GLN A 1 149 ? 10.698 -8.243 1.109 1.00 95.62 149 GLN A CA 1
ATOM 1159 C C . GLN A 1 149 ? 9.212 -8.591 1.143 1.00 95.62 149 GLN A C 1
ATOM 1161 O O . GLN A 1 149 ? 8.880 -9.779 1.178 1.00 95.62 149 GLN A O 1
ATOM 1166 N N . ILE A 1 150 ? 8.321 -7.592 1.124 1.00 95.75 150 ILE A N 1
ATOM 1167 C CA . ILE A 1 150 ? 6.878 -7.820 1.179 1.00 95.75 150 ILE A CA 1
ATOM 1168 C C . ILE A 1 150 ? 6.411 -8.783 0.086 1.00 95.75 150 ILE A C 1
ATOM 1170 O O . ILE A 1 150 ? 5.609 -9.663 0.382 1.00 95.75 150 ILE A O 1
ATOM 1174 N N . PHE A 1 151 ? 6.954 -8.683 -1.133 1.00 95.62 151 PHE A N 1
ATOM 1175 C CA . PHE A 1 151 ? 6.510 -9.479 -2.281 1.00 95.62 151 PHE A CA 1
ATOM 1176 C C . PHE A 1 151 ? 6.787 -10.973 -2.113 1.00 95.62 151 PHE A C 1
ATOM 1178 O O . PHE A 1 151 ? 5.931 -11.788 -2.448 1.00 95.62 151 PHE A O 1
ATOM 1185 N N . ALA A 1 152 ? 7.916 -11.325 -1.496 1.00 94.88 152 ALA A N 1
ATOM 1186 C CA . ALA A 1 152 ? 8.284 -12.711 -1.211 1.00 94.88 152 ALA A CA 1
ATOM 1187 C C . ALA A 1 152 ? 7.487 -13.344 -0.056 1.00 94.88 152 ALA A C 1
ATOM 1189 O O . ALA A 1 152 ? 7.549 -14.555 0.135 1.00 94.88 152 ALA A O 1
ATOM 1190 N N . HIS A 1 153 ? 6.757 -12.542 0.723 1.00 95.25 153 HIS A N 1
ATOM 1191 C CA . HIS A 1 153 ? 6.107 -12.978 1.962 1.00 95.25 153 HIS A CA 1
ATOM 1192 C C . HIS A 1 153 ? 4.599 -12.722 1.982 1.00 95.25 153 HIS A C 1
ATOM 1194 O O . HIS A 1 153 ? 3.983 -12.841 3.042 1.00 95.25 153 HIS A O 1
ATOM 1200 N N . LEU A 1 154 ? 3.999 -12.350 0.846 1.00 95.69 154 LEU A N 1
ATOM 1201 C CA . LEU A 1 154 ? 2.557 -12.133 0.740 1.00 95.69 154 LEU A CA 1
ATOM 1202 C C . LEU A 1 154 ? 1.784 -13.379 1.206 1.00 95.69 154 LEU A C 1
ATOM 1204 O O . LEU A 1 154 ? 2.201 -14.506 0.936 1.00 95.69 154 LEU A O 1
ATOM 1208 N N . PRO A 1 155 ? 0.657 -13.210 1.916 1.00 95.50 155 PRO A N 1
ATOM 1209 C CA . PRO A 1 155 ? -0.063 -14.344 2.464 1.00 95.50 155 PRO A CA 1
ATOM 1210 C C . PRO A 1 155 ? -0.850 -15.056 1.358 1.00 95.50 155 PRO A C 1
ATOM 1212 O O . PRO A 1 155 ? -1.334 -14.433 0.413 1.00 95.50 155 PRO A O 1
ATOM 1215 N N . ALA A 1 156 ? -1.079 -16.360 1.520 1.00 94.69 156 ALA A N 1
ATOM 1216 C CA . ALA A 1 156 ? -1.854 -17.162 0.565 1.00 94.69 156 ALA A CA 1
ATOM 1217 C C . ALA A 1 156 ? -3.323 -16.709 0.409 1.00 94.69 156 ALA A C 1
ATOM 1219 O O . ALA A 1 156 ? -4.002 -17.118 -0.534 1.00 94.69 156 ALA A O 1
ATOM 1220 N N . SER A 1 157 ? -3.818 -15.882 1.335 1.00 96.00 157 SER A N 1
ATOM 1221 C CA . SER A 1 157 ? -5.142 -15.257 1.309 1.00 96.00 157 SER A CA 1
ATOM 1222 C C . SER A 1 157 ? -5.247 -14.078 0.333 1.00 96.00 157 SER A C 1
ATOM 1224 O O . SER A 1 157 ? -6.367 -13.639 0.057 1.00 96.00 157 SER A O 1
ATOM 1226 N N . LEU A 1 158 ? -4.125 -13.586 -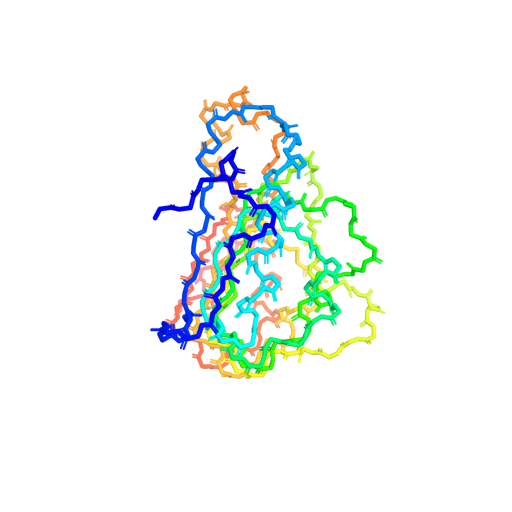0.210 1.00 97.75 158 LEU A N 1
ATOM 1227 C CA . LEU A 1 158 ? -4.106 -12.450 -1.125 1.00 97.75 158 LEU A CA 1
ATOM 1228 C C . LEU A 1 158 ? -4.823 -12.789 -2.439 1.00 97.75 158 LEU A C 1
ATOM 1230 O O . LEU A 1 158 ? -4.469 -13.745 -3.126 1.00 97.75 158 LEU A O 1
ATOM 1234 N N . ARG A 1 159 ? -5.811 -11.964 -2.797 1.00 97.94 159 ARG A N 1
ATOM 1235 C CA . ARG A 1 159 ? -6.625 -12.096 -4.017 1.00 97.94 159 ARG A CA 1
ATOM 1236 C C . ARG A 1 159 ? -6.404 -10.961 -5.003 1.00 97.94 159 ARG A C 1
ATOM 1238 O O . ARG A 1 159 ? -6.573 -11.156 -6.202 1.00 97.94 159 ARG A O 1
ATOM 1245 N N . ARG A 1 160 ? -6.059 -9.766 -4.522 1.00 98.38 160 ARG A N 1
ATOM 1246 C CA . ARG A 1 160 ? -5.931 -8.573 -5.364 1.00 98.38 160 ARG A CA 1
ATOM 1247 C C . ARG A 1 160 ? -4.640 -7.832 -5.062 1.00 98.38 160 ARG A C 1
ATOM 1249 O O . ARG A 1 160 ? -4.403 -7.438 -3.921 1.00 98.38 160 ARG A O 1
ATOM 1256 N N . LEU A 1 161 ? -3.840 -7.606 -6.100 1.00 97.75 161 LEU A N 1
ATOM 1257 C CA . LEU A 1 161 ? -2.588 -6.861 -6.015 1.00 97.75 161 LEU A CA 1
ATOM 1258 C C . LEU A 1 161 ? -2.589 -5.720 -7.035 1.00 97.75 161 LEU A C 1
ATOM 1260 O O . LEU A 1 161 ? -2.821 -5.917 -8.224 1.00 97.75 161 LEU A O 1
ATOM 1264 N N . SER A 1 162 ? -2.376 -4.496 -6.564 1.00 97.75 162 SER A N 1
ATOM 1265 C CA . SER A 1 162 ? -2.296 -3.299 -7.402 1.00 97.75 162 SER A CA 1
ATOM 1266 C C . SER A 1 162 ? -0.970 -2.585 -7.171 1.00 97.75 162 SER A C 1
ATOM 1268 O O . SER A 1 162 ? -0.702 -2.102 -6.073 1.00 97.75 162 SER A O 1
ATOM 1270 N N . LEU A 1 163 ? -0.153 -2.510 -8.213 1.00 96.56 163 LEU A N 1
ATOM 1271 C CA . LEU A 1 163 ? 1.164 -1.887 -8.234 1.00 96.56 163 LEU A CA 1
ATOM 1272 C C . LEU A 1 163 ? 1.095 -0.677 -9.162 1.00 96.56 163 LEU A C 1
ATOM 1274 O O . LEU A 1 163 ? 1.084 -0.827 -10.380 1.00 96.56 163 LEU A O 1
ATOM 1278 N N . LEU A 1 164 ? 0.949 0.515 -8.587 1.00 93.38 164 LEU A N 1
ATOM 1279 C CA . LEU A 1 164 ? 0.545 1.726 -9.310 1.00 93.38 164 LEU A CA 1
ATOM 1280 C C . LEU A 1 164 ? 1.551 2.869 -9.127 1.00 93.38 164 LEU A C 1
ATOM 1282 O O . LEU A 1 164 ? 2.511 2.758 -8.366 1.00 93.38 164 LEU A O 1
ATOM 1286 N N . CYS A 1 165 ? 1.313 4.007 -9.778 1.00 90.75 165 CYS A N 1
ATOM 1287 C CA . CYS A 1 165 ? 1.965 5.278 -9.455 1.00 90.75 165 CYS A CA 1
ATOM 1288 C C . CYS A 1 165 ? 1.002 6.221 -8.715 1.00 90.75 165 CYS A C 1
ATOM 1290 O O . CYS A 1 165 ? -0.217 6.144 -8.880 1.00 90.75 165 CYS A O 1
ATOM 1292 N N . CYS A 1 166 ? 1.537 7.138 -7.900 1.00 88.81 166 CYS A N 1
ATOM 1293 C CA . CYS A 1 166 ? 0.736 8.217 -7.321 1.00 88.81 166 CYS A CA 1
ATOM 1294 C C . CYS A 1 166 ? 1.451 9.581 -7.314 1.00 88.81 166 CYS A C 1
ATOM 1296 O O . CYS A 1 166 ? 2.411 9.751 -6.577 1.00 88.81 166 CYS A O 1
ATOM 1298 N N . PRO A 1 167 ? 0.942 10.602 -8.023 1.00 87.44 167 PRO A N 1
ATOM 1299 C CA . PRO A 1 167 ? -0.053 10.525 -9.094 1.00 87.44 167 PRO A CA 1
ATOM 1300 C C . PRO A 1 167 ? 0.291 9.497 -10.189 1.00 87.44 167 PRO A C 1
ATOM 1302 O O . PRO A 1 167 ? 1.393 8.954 -10.223 1.00 87.44 167 PRO A O 1
ATOM 1305 N N . HIS A 1 168 ? -0.642 9.213 -11.098 1.00 89.25 168 HIS A N 1
ATOM 1306 C CA . HIS A 1 168 ? -0.325 8.383 -12.265 1.00 89.25 168 HIS A CA 1
ATOM 1307 C C . HIS A 1 168 ? 0.779 9.032 -13.109 1.00 89.25 168 HIS A C 1
ATOM 1309 O O . HIS A 1 168 ? 0.831 10.257 -13.247 1.00 89.25 168 HIS A O 1
ATOM 1315 N N . HIS A 1 169 ? 1.652 8.219 -13.700 1.00 88.56 169 HIS A N 1
ATOM 1316 C CA . HIS A 1 169 ? 2.823 8.666 -14.451 1.00 88.56 169 HIS A CA 1
ATOM 1317 C C . HIS A 1 169 ? 2.465 9.602 -15.616 1.00 88.56 169 HIS A C 1
ATOM 1319 O O . HIS A 1 169 ? 3.212 10.531 -15.931 1.00 88.56 169 HIS A O 1
ATOM 1325 N N . CYS A 1 170 ? 1.284 9.423 -16.217 1.00 86.94 170 CYS A N 1
ATOM 1326 C CA . CYS A 1 170 ? 0.775 10.306 -17.265 1.00 86.94 170 CYS A CA 1
ATOM 1327 C C . CYS A 1 170 ? 0.631 11.770 -16.809 1.00 86.94 170 CYS A C 1
ATOM 1329 O O . CYS A 1 170 ? 0.901 12.670 -17.603 1.00 86.94 170 CYS A O 1
ATOM 1331 N N . PHE A 1 171 ? 0.300 12.030 -15.538 1.00 85.19 171 PHE A N 1
ATOM 1332 C CA . PHE A 1 171 ? 0.205 13.396 -15.017 1.00 85.19 171 PHE A CA 1
ATOM 1333 C C . PHE A 1 171 ? 1.567 14.089 -14.981 1.00 85.19 171 PHE A C 1
ATOM 1335 O O . PHE A 1 171 ? 1.655 15.265 -15.326 1.00 85.19 171 PHE A O 1
ATOM 1342 N N . TYR A 1 172 ? 2.633 13.359 -14.646 1.00 82.50 172 TYR A N 1
ATOM 1343 C CA . TYR A 1 172 ? 3.997 13.895 -14.650 1.00 82.50 172 TYR A CA 1
ATOM 1344 C C . TYR A 1 172 ? 4.490 14.233 -16.055 1.00 82.50 172 TYR A C 1
ATOM 1346 O O . TYR A 1 172 ? 5.282 15.157 -16.211 1.00 82.50 172 TYR A O 1
ATOM 1354 N N . LYS A 1 173 ? 4.031 13.490 -17.072 1.00 85.38 173 LYS A N 1
ATOM 1355 C CA . LYS A 1 173 ? 4.318 13.798 -18.479 1.00 85.38 173 LYS A CA 1
ATOM 1356 C C . LYS A 1 173 ? 3.523 14.999 -18.983 1.00 85.38 173 LYS A C 1
ATOM 1358 O O . LYS A 1 173 ? 4.054 15.767 -19.775 1.00 85.38 173 LYS A O 1
ATOM 1363 N N . TRP A 1 174 ? 2.272 15.143 -18.545 1.00 85.62 174 TRP A N 1
ATOM 1364 C CA . TRP A 1 174 ? 1.412 16.251 -18.953 1.00 85.62 174 TRP A CA 1
ATOM 1365 C C . TRP A 1 174 ? 1.912 17.581 -18.386 1.00 85.62 174 TRP A C 1
ATOM 1367 O O . TRP A 1 174 ? 2.133 18.518 -19.147 1.00 85.62 174 TRP A O 1
ATOM 1377 N N . ASP A 1 175 ? 2.061 17.685 -17.062 1.00 81.25 175 ASP A N 1
ATOM 1378 C CA . ASP A 1 175 ? 2.404 18.949 -16.400 1.00 81.25 175 ASP A CA 1
ATOM 1379 C C . ASP A 1 175 ? 3.426 18.739 -15.268 1.00 81.25 175 ASP A C 1
ATOM 1381 O O . ASP A 1 175 ? 3.060 18.531 -14.103 1.00 81.25 175 ASP A O 1
ATOM 1385 N N . PRO A 1 176 ? 4.732 18.786 -15.582 1.00 76.31 176 PRO A N 1
ATOM 1386 C CA . PRO A 1 176 ? 5.786 18.612 -14.587 1.00 76.31 176 PRO A CA 1
ATOM 1387 C C . PRO A 1 176 ? 5.775 19.680 -13.482 1.00 76.31 176 PRO A C 1
ATOM 1389 O O . PRO A 1 176 ? 6.175 19.392 -12.354 1.00 76.31 176 PRO A O 1
ATOM 1392 N N . LEU A 1 177 ? 5.319 20.904 -13.780 1.00 77.94 177 LEU A N 1
ATOM 1393 C CA . LEU A 1 177 ? 5.339 22.023 -12.833 1.00 77.94 177 LEU A CA 1
ATOM 1394 C C . LEU A 1 177 ? 4.224 21.898 -11.794 1.00 77.94 177 LEU A C 1
ATOM 1396 O O . LEU A 1 177 ? 4.460 22.156 -10.613 1.00 77.94 177 LEU A O 1
ATOM 1400 N N . LEU A 1 178 ? 3.031 21.450 -12.198 1.00 75.06 178 LEU A N 1
ATOM 1401 C CA . LEU A 1 178 ? 1.938 21.181 -11.258 1.00 75.06 178 LEU A CA 1
ATOM 1402 C C . LEU A 1 178 ? 2.233 20.003 -10.327 1.00 75.06 178 LEU A C 1
ATOM 1404 O O . LEU A 1 178 ? 1.755 19.991 -9.191 1.00 75.06 178 LEU A O 1
ATOM 1408 N N . ASN A 1 179 ? 3.028 19.036 -10.791 1.00 73.19 179 ASN A N 1
ATOM 1409 C CA . ASN A 1 179 ? 3.410 17.867 -10.004 1.00 73.19 179 ASN A CA 1
ATOM 1410 C C . ASN A 1 179 ? 4.648 18.094 -9.131 1.00 73.19 179 ASN A C 1
ATOM 1412 O O . ASN A 1 179 ? 4.952 17.238 -8.307 1.00 73.19 179 ASN A O 1
ATOM 1416 N N . TYR A 1 180 ? 5.338 19.233 -9.238 1.00 72.31 180 TYR A N 1
ATOM 1417 C CA . TYR A 1 180 ? 6.412 19.583 -8.309 1.00 72.31 180 TYR A CA 1
ATOM 1418 C C . TYR A 1 180 ? 5.869 19.691 -6.866 1.00 72.31 180 TYR A C 1
ATOM 1420 O O . TYR A 1 180 ? 4.800 20.277 -6.664 1.00 72.31 180 TYR A O 1
ATOM 1428 N N . PRO A 1 181 ? 6.573 19.167 -5.839 1.00 79.44 181 PRO A N 1
ATOM 1429 C CA . PRO A 1 181 ? 7.919 18.573 -5.844 1.00 79.44 181 PRO A CA 1
ATOM 1430 C C . PRO A 1 181 ? 7.948 17.042 -6.007 1.00 79.44 181 PRO A C 1
ATOM 1432 O O . PRO A 1 181 ? 8.933 16.401 -5.649 1.00 79.44 181 PRO A O 1
ATOM 1435 N N . TRP A 1 182 ? 6.866 16.423 -6.467 1.00 84.75 182 TRP A N 1
ATOM 1436 C CA . TRP A 1 182 ? 6.748 14.971 -6.521 1.00 84.75 182 TRP A CA 1
ATOM 1437 C C . TRP A 1 182 ? 7.532 14.380 -7.695 1.00 84.75 182 TRP A C 1
ATOM 1439 O O . TRP A 1 182 ? 7.644 14.969 -8.771 1.00 84.75 182 TRP A O 1
ATOM 1449 N N . HIS A 1 183 ? 8.031 13.163 -7.506 1.00 86.75 183 HIS A N 1
ATOM 1450 C CA . HIS A 1 183 ? 8.710 12.372 -8.525 1.00 86.75 183 HIS A CA 1
ATOM 1451 C C . HIS A 1 183 ? 7.895 11.134 -8.895 1.00 86.75 183 HIS A C 1
ATOM 1453 O O . HIS A 1 183 ? 7.058 10.680 -8.117 1.00 86.75 183 HIS A O 1
ATOM 1459 N N . SER A 1 184 ? 8.162 10.589 -10.084 1.00 90.00 184 SER A N 1
ATOM 1460 C CA . SER A 1 184 ? 7.527 9.373 -10.599 1.00 90.00 184 SER A CA 1
ATOM 1461 C C . SER A 1 184 ? 8.584 8.325 -10.955 1.00 90.00 184 SER A C 1
ATOM 1463 O O . SER A 1 184 ? 8.903 8.152 -12.135 1.00 90.00 184 SER A O 1
ATOM 1465 N N . PRO A 1 185 ? 9.180 7.644 -9.960 1.00 92.38 185 PRO A N 1
ATOM 1466 C CA . PRO A 1 185 ? 10.090 6.531 -10.206 1.00 92.38 185 PRO A CA 1
ATOM 1467 C C . PRO A 1 185 ? 9.302 5.264 -10.570 1.00 92.38 185 PRO A C 1
ATOM 1469 O O . PRO A 1 185 ? 9.372 4.250 -9.877 1.00 92.38 185 PRO A O 1
ATOM 1472 N N . ILE A 1 186 ? 8.517 5.347 -11.647 1.00 93.31 186 ILE A N 1
ATOM 1473 C CA . ILE A 1 186 ? 7.770 4.225 -12.222 1.00 93.31 186 ILE A CA 1
ATOM 1474 C C . ILE A 1 186 ? 8.719 3.051 -12.518 1.00 93.31 186 ILE A C 1
ATOM 1476 O O . ILE A 1 186 ? 9.883 3.269 -12.870 1.00 93.31 186 ILE A O 1
ATOM 1480 N N . LEU A 1 187 ? 8.247 1.819 -12.322 1.00 94.94 187 LEU A N 1
ATOM 1481 C CA . LEU A 1 187 ? 8.985 0.622 -12.735 1.00 94.94 187 LEU A CA 1
ATOM 1482 C C . LEU A 1 187 ? 8.995 0.529 -14.256 1.00 94.94 187 LEU A C 1
ATOM 1484 O O . LEU A 1 187 ? 8.011 0.894 -14.896 1.00 94.94 187 LEU A O 1
ATOM 1488 N N . ASP A 1 188 ? 10.081 0.042 -14.834 1.00 96.00 188 ASP A N 1
ATOM 1489 C CA . ASP A 1 188 ? 10.016 -0.512 -16.182 1.00 96.00 188 ASP A CA 1
ATOM 1490 C C . ASP A 1 188 ? 9.564 -1.981 -16.149 1.00 96.00 188 ASP A C 1
ATOM 1492 O O . ASP A 1 188 ? 9.250 -2.515 -15.077 1.00 96.00 188 ASP A O 1
ATOM 1496 N N . ALA A 1 189 ? 9.420 -2.616 -17.315 1.00 97.12 189 ALA A N 1
ATOM 1497 C CA . ALA A 1 189 ? 8.939 -3.992 -17.371 1.00 97.12 189 ALA A CA 1
ATOM 1498 C C . ALA A 1 189 ? 9.961 -4.973 -16.771 1.00 97.12 189 ALA A C 1
ATOM 1500 O O . ALA A 1 189 ? 9.552 -5.931 -16.114 1.00 97.12 189 ALA A O 1
ATOM 1501 N N . THR A 1 190 ? 11.264 -4.685 -16.894 1.00 97.31 190 THR A N 1
ATOM 1502 C CA . THR A 1 190 ? 12.340 -5.431 -16.222 1.00 97.31 190 THR A CA 1
ATOM 1503 C C . THR A 1 190 ? 12.164 -5.421 -14.701 1.00 97.31 190 THR A C 1
ATOM 1505 O O . THR A 1 190 ? 12.094 -6.484 -14.080 1.00 97.31 190 THR A O 1
ATOM 1508 N N . ASP A 1 191 ? 12.053 -4.236 -14.091 1.00 96.69 191 ASP A N 1
ATOM 1509 C CA . ASP A 1 191 ? 11.851 -4.090 -12.646 1.00 96.69 191 ASP A CA 1
ATOM 1510 C C . ASP A 1 191 ? 10.525 -4.729 -12.189 1.00 96.69 191 ASP A C 1
ATOM 1512 O O . ASP A 1 191 ? 10.451 -5.349 -11.125 1.00 96.69 191 ASP A O 1
ATOM 1516 N N . MET A 1 192 ? 9.457 -4.583 -12.980 1.00 96.88 192 MET A N 1
ATOM 1517 C CA . MET A 1 192 ? 8.144 -5.148 -12.656 1.00 96.88 192 MET A CA 1
ATOM 1518 C C . MET A 1 192 ? 8.161 -6.679 -12.688 1.00 96.88 192 MET A C 1
ATOM 1520 O O . MET A 1 192 ? 7.579 -7.313 -11.808 1.00 96.88 192 MET A O 1
ATOM 1524 N N . LEU A 1 193 ? 8.848 -7.285 -13.659 1.00 96.69 193 LEU A N 1
ATOM 1525 C CA . LEU A 1 193 ? 8.976 -8.737 -13.741 1.00 96.69 193 LEU A CA 1
ATOM 1526 C C . LEU A 1 193 ? 9.689 -9.299 -12.504 1.00 96.69 193 LEU A C 1
ATOM 1528 O O . LEU A 1 193 ? 9.207 -10.266 -11.923 1.00 96.69 193 LEU A O 1
ATOM 1532 N N . GLN A 1 194 ? 10.747 -8.633 -12.023 1.00 96.31 194 GLN A N 1
ATOM 1533 C CA . GLN A 1 194 ? 11.427 -9.021 -10.777 1.00 96.31 194 GLN A CA 1
ATOM 1534 C C . GLN A 1 194 ? 10.479 -9.031 -9.570 1.00 96.31 194 GLN A C 1
ATOM 1536 O O . GLN A 1 194 ? 10.534 -9.947 -8.748 1.00 96.31 194 GLN A O 1
ATOM 1541 N N . VAL A 1 195 ? 9.588 -8.036 -9.466 1.00 95.88 195 VAL A N 1
ATOM 1542 C CA . VAL A 1 195 ? 8.550 -8.016 -8.425 1.00 95.88 195 VAL A CA 1
ATOM 1543 C C . VAL A 1 195 ? 7.630 -9.227 -8.569 1.00 95.88 195 VAL A C 1
ATOM 1545 O O . VAL A 1 195 ? 7.397 -9.934 -7.591 1.00 95.88 195 VAL A O 1
ATOM 1548 N N . LEU A 1 196 ? 7.108 -9.486 -9.771 1.00 94.69 196 LEU A N 1
ATOM 1549 C CA . LEU A 1 196 ? 6.153 -10.575 -10.007 1.00 94.69 196 LEU A CA 1
ATOM 1550 C C . LEU A 1 196 ? 6.754 -11.973 -9.827 1.00 94.69 196 LEU A C 1
ATOM 1552 O O . LEU A 1 196 ? 6.038 -12.894 -9.427 1.00 94.69 196 LEU A O 1
ATOM 1556 N N . ASP A 1 197 ? 8.047 -12.136 -10.086 1.00 94.69 197 ASP A N 1
ATOM 1557 C CA . ASP A 1 197 ? 8.765 -13.385 -9.835 1.00 94.69 197 ASP A CA 1
ATOM 1558 C C . ASP A 1 197 ? 8.936 -13.656 -8.336 1.00 94.69 197 ASP A C 1
ATOM 1560 O O . ASP A 1 197 ? 8.931 -14.811 -7.910 1.00 94.69 197 ASP A O 1
ATOM 1564 N N . ALA A 1 198 ? 9.018 -12.606 -7.513 1.00 94.81 198 ALA A N 1
ATOM 1565 C CA . ALA A 1 198 ? 9.036 -12.741 -6.060 1.00 94.81 198 ALA A CA 1
ATOM 1566 C C . ALA A 1 198 ? 7.646 -13.042 -5.467 1.00 94.81 198 ALA A C 1
ATOM 1568 O O . ALA A 1 198 ? 7.564 -13.628 -4.387 1.00 94.81 198 ALA A O 1
ATOM 1569 N N . VAL A 1 199 ? 6.556 -12.655 -6.142 1.00 94.12 199 VAL A N 1
ATOM 1570 C CA . VAL A 1 199 ? 5.186 -12.810 -5.629 1.00 94.12 199 VAL A CA 1
ATOM 1571 C C . VAL A 1 199 ? 4.763 -14.280 -5.573 1.00 94.12 199 VAL A C 1
ATOM 1573 O O . VAL A 1 199 ? 4.553 -14.935 -6.594 1.00 94.12 199 VAL A O 1
ATOM 1576 N N . GLN A 1 200 ? 4.519 -14.768 -4.355 1.00 87.25 200 GLN A N 1
ATOM 1577 C CA . GLN A 1 200 ? 3.967 -16.100 -4.082 1.00 87.25 200 GLN A CA 1
ATOM 1578 C C . GLN A 1 200 ? 2.506 -15.999 -3.617 1.00 87.25 200 GLN A C 1
ATOM 1580 O O . GLN A 1 200 ? 2.195 -16.155 -2.440 1.00 87.25 200 GLN A O 1
ATOM 1585 N N . ALA A 1 201 ? 1.591 -15.719 -4.548 1.00 87.94 201 ALA A N 1
ATOM 1586 C CA . ALA A 1 201 ? 0.161 -15.563 -4.263 1.00 87.94 201 ALA A CA 1
ATOM 1587 C C . ALA A 1 201 ? -0.682 -16.524 -5.128 1.00 87.94 201 ALA A C 1
ATOM 1589 O O . ALA A 1 201 ? -1.142 -16.138 -6.201 1.00 87.94 201 ALA A O 1
ATOM 1590 N N . PRO A 1 202 ? -0.892 -17.785 -4.699 1.00 88.12 202 PRO A N 1
ATOM 1591 C CA . PRO A 1 202 ? -1.587 -18.793 -5.508 1.00 88.12 202 PRO A CA 1
ATOM 1592 C C . PRO A 1 202 ? -3.087 -18.513 -5.683 1.00 88.12 202 PRO A C 1
ATOM 1594 O O . PRO A 1 202 ? -3.692 -18.995 -6.633 1.00 88.12 202 PRO A O 1
ATOM 1597 N N . SER A 1 203 ? -3.687 -17.738 -4.775 1.00 92.81 203 SER A N 1
ATOM 1598 C CA . SER A 1 203 ? -5.116 -17.389 -4.788 1.00 92.81 203 SER A CA 1
ATOM 1599 C C . SER A 1 203 ? -5.401 -16.060 -5.490 1.00 92.81 203 SER A C 1
ATOM 1601 O O . SER A 1 203 ? -6.464 -15.472 -5.283 1.00 92.81 203 SER A O 1
ATOM 1603 N N . LEU A 1 204 ? -4.438 -15.529 -6.244 1.00 94.00 204 LEU A N 1
ATOM 1604 C CA . LEU A 1 204 ? -4.555 -14.204 -6.821 1.00 94.00 204 LEU A CA 1
ATOM 1605 C C . LEU A 1 204 ? -5.522 -14.202 -8.011 1.00 94.00 204 LEU A C 1
ATOM 1607 O O . LEU A 1 204 ? -5.373 -14.966 -8.956 1.00 94.00 204 LEU A O 1
ATOM 1611 N N . GLU A 1 205 ? -6.511 -13.316 -7.956 1.00 95.00 205 GLU A N 1
ATOM 1612 C CA . GLU A 1 205 ? -7.622 -13.229 -8.909 1.00 95.00 205 GLU A CA 1
ATOM 1613 C C . GLU A 1 205 ? -7.545 -11.979 -9.784 1.00 95.00 205 GLU A C 1
ATOM 1615 O O . GLU A 1 205 ? -8.070 -11.968 -10.895 1.00 95.00 205 GLU A O 1
ATOM 1620 N N . ALA A 1 206 ? -6.939 -10.898 -9.284 1.00 94.50 206 ALA A N 1
ATOM 1621 C CA . ALA A 1 206 ? -6.830 -9.658 -10.040 1.00 94.50 206 ALA A CA 1
ATOM 1622 C C . ALA A 1 206 ? -5.506 -8.938 -9.799 1.00 94.50 206 ALA A C 1
ATOM 1624 O O . ALA A 1 206 ? -5.073 -8.744 -8.658 1.00 94.50 206 ALA A O 1
ATOM 1625 N N . PHE A 1 207 ? -4.936 -8.448 -10.897 1.00 92.56 207 PHE A N 1
ATOM 1626 C CA . PHE A 1 207 ? -3.771 -7.581 -10.906 1.00 92.56 207 PHE A CA 1
ATOM 1627 C C . PHE A 1 207 ? -4.093 -6.230 -11.537 1.00 92.56 207 PHE A C 1
ATOM 1629 O O . PHE A 1 207 ? -4.867 -6.132 -12.489 1.00 92.56 207 PHE A O 1
ATOM 1636 N N . ARG A 1 208 ? -3.460 -5.177 -11.023 1.00 95.50 208 ARG A N 1
ATOM 1637 C CA . ARG A 1 208 ? -3.343 -3.891 -11.717 1.00 95.50 208 ARG A CA 1
ATOM 1638 C C . ARG A 1 208 ? -1.895 -3.454 -11.686 1.00 95.50 208 ARG A C 1
ATOM 1640 O O . ARG A 1 208 ? -1.310 -3.407 -10.608 1.00 95.50 208 ARG A O 1
ATOM 1647 N N . LEU A 1 209 ? -1.348 -3.128 -12.846 1.00 95.25 209 LEU A N 1
ATOM 1648 C CA . LEU A 1 209 ? 0.051 -2.761 -13.004 1.00 95.25 209 LEU A CA 1
ATOM 1649 C C . LEU A 1 209 ? 0.141 -1.414 -13.716 1.00 95.25 209 LEU A C 1
ATOM 1651 O O . LEU A 1 209 ? -0.567 -1.172 -14.691 1.00 95.25 209 LEU A O 1
ATOM 1655 N N . GLU A 1 210 ? 1.027 -0.552 -13.237 1.00 95.06 210 GLU A N 1
ATOM 1656 C CA . GLU A 1 210 ? 1.467 0.647 -13.938 1.00 95.06 210 GLU A CA 1
ATOM 1657 C C . GLU A 1 210 ? 2.991 0.602 -14.052 1.00 95.06 210 GLU A C 1
ATOM 1659 O O . GLU A 1 210 ? 3.700 0.630 -13.045 1.00 95.06 210 GLU A O 1
ATOM 1664 N N . TYR A 1 211 ? 3.487 0.505 -15.282 1.00 95.38 211 TYR A N 1
ATOM 1665 C CA . TYR A 1 211 ? 4.908 0.390 -15.586 1.00 95.38 211 TYR A CA 1
ATOM 1666 C C . TYR A 1 211 ? 5.228 1.065 -16.928 1.00 95.38 211 TYR A C 1
ATOM 1668 O O . TYR A 1 211 ? 4.335 1.444 -17.692 1.00 95.38 211 TYR A O 1
ATOM 1676 N N . ARG A 1 212 ? 6.515 1.265 -17.201 1.00 95.06 212 ARG A N 1
ATOM 1677 C CA . ARG A 1 212 ? 7.042 1.742 -18.479 1.00 95.06 212 ARG A CA 1
ATOM 1678 C C . ARG A 1 212 ? 7.541 0.543 -19.284 1.00 95.06 212 ARG A C 1
ATOM 1680 O O . ARG A 1 212 ? 8.401 -0.181 -18.806 1.00 95.06 212 ARG A O 1
ATOM 1687 N N . ALA A 1 213 ? 7.046 0.358 -20.502 1.00 95.25 213 ALA A N 1
ATOM 1688 C CA . ALA A 1 213 ? 7.548 -0.703 -21.371 1.00 95.25 213 ALA A CA 1
ATOM 1689 C C . ALA A 1 213 ? 9.054 -0.535 -21.661 1.00 95.25 213 ALA A C 1
ATOM 1691 O O . ALA A 1 213 ? 9.540 0.589 -21.835 1.00 95.25 213 ALA A O 1
ATOM 1692 N N . ASP A 1 214 ? 9.758 -1.659 -21.710 1.00 96.50 214 ASP A N 1
ATOM 1693 C CA . ASP A 1 214 ? 11.142 -1.818 -22.157 1.00 96.50 214 ASP A CA 1
ATOM 1694 C C . ASP A 1 214 ? 11.256 -3.130 -22.968 1.00 96.50 214 ASP A C 1
ATOM 1696 O O . ASP A 1 214 ? 10.240 -3.727 -23.328 1.00 96.50 214 ASP A O 1
ATOM 1700 N N . ASP A 1 215 ? 12.473 -3.591 -23.260 1.00 96.25 215 ASP A N 1
ATOM 1701 C CA . ASP A 1 215 ? 12.707 -4.786 -24.084 1.00 96.25 215 ASP A CA 1
ATOM 1702 C C . ASP A 1 215 ? 12.172 -6.101 -23.465 1.00 96.25 215 ASP A C 1
ATOM 1704 O O . ASP A 1 215 ? 12.093 -7.120 -24.153 1.00 96.25 215 ASP A O 1
ATOM 1708 N N . VAL A 1 216 ? 11.795 -6.104 -22.179 1.00 95.44 216 VAL A N 1
ATOM 1709 C CA . VAL A 1 216 ? 11.305 -7.277 -21.427 1.00 95.44 216 VAL A CA 1
ATOM 1710 C C . VAL A 1 216 ? 9.769 -7.319 -21.359 1.00 95.44 216 VAL A C 1
ATOM 1712 O O . VAL A 1 216 ? 9.196 -8.272 -20.828 1.00 95.44 216 VAL A O 1
ATOM 1715 N N . ASP A 1 217 ? 9.073 -6.342 -21.951 1.00 95.81 217 ASP A N 1
ATOM 1716 C CA . ASP A 1 217 ? 7.609 -6.212 -21.891 1.00 95.81 217 ASP A CA 1
ATOM 1717 C C . ASP A 1 217 ? 6.865 -7.494 -22.311 1.00 95.81 217 ASP A C 1
ATOM 1719 O O . ASP A 1 217 ? 5.984 -7.978 -21.605 1.00 95.81 217 ASP A O 1
ATOM 1723 N N . GLU A 1 218 ? 7.300 -8.140 -23.393 1.00 94.94 218 GLU A N 1
ATOM 1724 C CA . GLU A 1 218 ? 6.729 -9.413 -23.854 1.00 94.94 218 GLU A CA 1
ATOM 1725 C C . GLU A 1 218 ? 6.829 -10.539 -22.809 1.00 94.94 218 GLU A C 1
ATOM 1727 O O . GLU A 1 218 ? 5.912 -11.351 -22.661 1.00 94.94 218 GLU A O 1
ATOM 1732 N N . ALA A 1 219 ? 7.938 -10.613 -22.068 1.00 94.75 219 ALA A N 1
ATOM 1733 C CA . ALA A 1 219 ? 8.108 -11.609 -21.013 1.00 94.75 219 ALA A CA 1
ATOM 1734 C C . ALA A 1 219 ? 7.217 -11.295 -19.802 1.00 94.75 219 ALA A C 1
ATOM 1736 O O . ALA A 1 219 ? 6.621 -12.209 -19.230 1.00 94.75 219 ALA A O 1
ATOM 1737 N N . LEU A 1 220 ? 7.073 -10.010 -19.459 1.00 94.75 220 LEU A N 1
ATOM 1738 C CA . LEU A 1 220 ? 6.158 -9.558 -18.415 1.00 94.75 220 LEU A CA 1
ATOM 1739 C C . LEU A 1 220 ? 4.704 -9.914 -18.752 1.00 94.75 220 LEU A C 1
ATOM 1741 O O . LEU A 1 220 ? 4.002 -10.467 -17.907 1.00 94.75 220 LEU A O 1
ATOM 1745 N N . LEU A 1 221 ? 4.265 -9.664 -19.989 1.00 93.25 221 LEU A N 1
ATOM 1746 C CA . LEU A 1 221 ? 2.912 -9.994 -20.440 1.00 93.25 221 LEU A CA 1
ATOM 1747 C C . LEU A 1 221 ? 2.631 -11.502 -20.358 1.00 93.25 221 LEU A C 1
ATOM 1749 O O . LEU A 1 221 ? 1.579 -11.905 -19.871 1.00 93.25 221 LEU A O 1
ATOM 1753 N N . ARG A 1 222 ? 3.590 -12.356 -20.737 1.00 92.56 222 ARG A N 1
ATOM 1754 C CA . ARG A 1 222 ? 3.457 -13.822 -20.596 1.00 92.56 222 ARG A CA 1
ATOM 1755 C C . ARG A 1 222 ? 3.397 -14.304 -19.150 1.00 92.56 222 ARG A C 1
ATOM 1757 O O . ARG A 1 222 ? 2.939 -15.411 -18.904 1.00 92.56 222 ARG A O 1
ATOM 1764 N N . ARG A 1 223 ? 3.903 -13.522 -18.196 1.00 89.31 223 ARG A N 1
ATOM 1765 C CA . ARG A 1 223 ? 3.874 -13.874 -16.772 1.00 89.31 223 ARG A CA 1
ATOM 1766 C C . ARG A 1 223 ? 2.512 -13.595 -16.126 1.00 89.31 223 ARG A C 1
ATOM 1768 O O . ARG A 1 223 ? 2.217 -14.197 -15.088 1.00 89.31 223 ARG A O 1
ATOM 1775 N N . ILE A 1 224 ? 1.727 -12.680 -16.704 1.00 86.44 224 ILE A N 1
ATOM 1776 C CA . ILE A 1 224 ? 0.433 -12.217 -16.172 1.00 86.44 224 ILE A CA 1
ATOM 1777 C C . ILE A 1 224 ? -0.791 -12.770 -16.916 1.00 86.44 224 ILE A C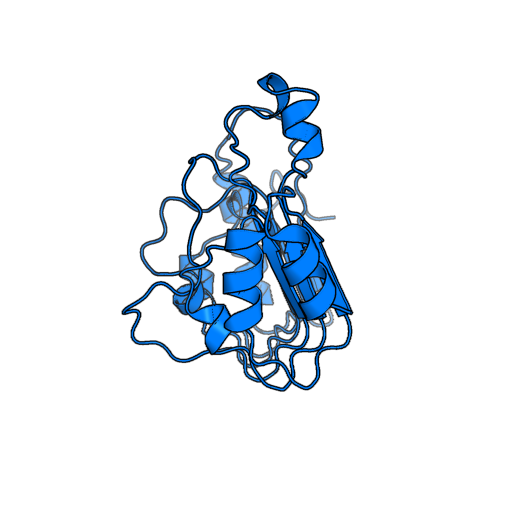 1
ATOM 1779 O O . ILE A 1 224 ? -1.891 -12.684 -16.370 1.00 86.44 224 ILE A O 1
ATOM 1783 N N . VAL A 1 225 ? -0.612 -13.292 -18.135 1.00 70.94 225 VAL A N 1
ATOM 1784 C CA . VAL A 1 225 ? -1.644 -13.953 -18.961 1.00 70.94 225 VAL A CA 1
ATOM 1785 C C . VAL A 1 225 ? -1.541 -15.464 -18.805 1.00 70.94 225 VAL A C 1
ATOM 1787 O O . VAL A 1 225 ? -2.607 -16.100 -18.656 1.00 70.94 225 VAL A O 1
#

Secondary structure (DSSP, 8-state):
---GGG--TT----SSS----EEE-------SS----HHHHHHHHHHHHHHTTT-SEEEEEGGGS-HHHHHHS--TT--EEEEEEE--TT-SS-HHHHT-S-TT--EEEEEEEBSSSS---SS-TT-----S-TT--EEEEES--TT-TTGGG--TT--EEEEE-SS-HHHHHH-TTTTTT-B---EEHHHHHHHHHH---TT--EEEE-EE--TTHHHHHHHH-

Sequence (225 aa):
VFCPRHFPATALLPEMLPPLTSFSYRLFTTRSHPRSYPAERSAVSAVVGNIHGSIQMLTLPSKSVSFTMFHSTVWERLRSLTLTGGYPIDLSLPLICVLASMPELCVLILVFALPIRNRQSIWPRGAAVTLPWPKLTDLTLSFPDPGDQIFAHLPASLRRLSLLCCPHHCFYKWDPLLNYPWHSPILDATDMLQVLDAVQAPSLEAFRLEYRADDVDEALLRRIV

Radius of gyration: 18.4 Å; chains: 1; bounding box: 43×43×50 Å

Foldseek 3Di:
DDDLVPDDLPPDDPDPDDQDAEDADDDPPLDQDDDQDVSQLSSLASVCVVRQARYQEYHDEPSSYDLVCLLVDARARHAEYAYEEADDPPDPDQQQNSNLNYANHAYYHYAHFYLDLDAGASAAPPPPDARNHQNHQYDADARDFLRHCCQLRPHLNHAEYEYAHVVHPVVCVVDVPSSPSTDHNFAELVSVVSSLVSHDHPNYHYYHGRHHYDPCNVVSVVSVD

Organism: Dichomitus squalens (strain LYAD-421) (NCBI:txid732165)